Protein AF-0000000082342697 (afdb_homodimer)

Radius of gyration: 21.69 Å; Cα contacts (8 Å, |Δi|>4): 942; chains: 2; bounding box: 94×48×47 Å

Solvent-accessible surface area (backbone atoms only — not comparable to full-atom values): 19137 Å² total; per-residue (Å²): 134,82,78,77,77,73,76,74,73,75,72,69,72,72,61,70,61,93,56,64,52,39,59,64,39,62,40,86,41,36,37,37,38,38,31,42,49,74,70,42,81,42,91,43,88,94,68,50,53,33,33,39,29,38,31,56,22,36,44,31,34,47,85,53,65,37,26,37,57,45,69,72,42,39,28,44,34,34,60,45,92,59,93,86,57,49,38,25,41,37,36,35,48,44,43,38,31,32,98,83,66,48,55,35,42,36,40,36,44,33,34,33,36,51,28,64,70,18,33,33,34,40,28,41,40,45,41,46,50,79,49,76,93,50,40,67,48,55,64,49,43,32,40,31,41,36,39,33,43,72,83,73,33,44,30,43,34,39,32,21,43,50,42,80,51,44,39,59,88,66,53,82,60,43,28,75,41,62,84,79,66,100,133,83,78,76,77,75,76,74,73,75,71,71,72,72,62,70,60,92,59,64,53,39,58,65,39,62,40,85,41,37,38,35,40,38,31,42,48,75,70,42,79,44,91,46,89,94,68,51,51,33,31,40,28,39,31,57,21,37,44,31,34,47,83,52,66,37,27,38,55,47,70,74,42,40,28,43,35,35,61,46,93,61,93,86,56,48,38,27,41,37,37,35,48,43,42,38,34,34,96,82,66,49,55,35,42,36,40,36,43,31,34,35,36,51,27,64,70,18,33,33,34,41,30,41,41,45,42,46,51,81,49,77,96,50,41,68,47,55,65,50,44,34,41,32,42,36,39,33,45,70,82,74,33,44,30,44,34,38,32,22,42,49,42,80,51,44,38,59,86,65,54,82,61,42,28,75,44,62,82,80,66,99

Foldseek 3Di:
DPPPPPPPPPPPVPPPDVFWFDDWDWDWAKKKKWFKDDWDWDDDPPGKTKIKIFTQKTFMDGNDGFMWDGRPWIKMWTWDDDDPFTKIWIWTWTWGAHPVRFIKIKIWTWMWGDDPQKIKIKTWIAIDGPPPSCRCRNPFTKMKIKMDGNPRSIMMMTIITIGTPATPVRDHDVVPDPPPPD/DPPPPPPPPPPPVPPPDVFWFDDKDWDWAKKKKWFKDDWDWDDDPPGKTKIKIFTQKTFMDGNDGFMWDGRPWIKMWIWDDDDPFTKIWIWTWTWGAHPVRFIKIKIWTWMWGDDPQKIKIKTWIAIDGPPPSCRCRNPFTKMKIKMDGNPRSIMMMTIITIGTPATPVRDHDVVPDPPPPD

pLDDT: mean 88.33, std 19.58, range [21.64, 98.88]

Nearest PDB structures (foldseek):
  3g7g-assembly1_E  TM=8.348E-01  e=1.886E-07  Clostridium acetobutylicum ATCC 824
  2por-assembly1_A  TM=2.960E-01  e=7.044E-01  Rhodobacter capsulatus
  6ehc-assembly1_A  TM=2.839E-01  e=1.820E+00  Vibrio cholerae O395
  9bde-assembly1_A  TM=3.122E-01  e=8.851E+00  Homo sapiens
  3g7g-assembly1_E  TM=8.349E-01  e=2.536E-07  Clostridium acetobutylicum ATCC 824

Organism: NCBI:txid1220207

Sequence (364 aa):
MLAHLAAIAFAAGTMATDGIFRHPIAKPTFEVELLSGLPYNITVPGGDNVAAVPNRGGKVSGAFNGEIIGNLTGALETLLPSDVGEYTRWENDLVFTNANKDRILVSITGTVTYANEALHGFGYATFKTDIPSLQWTNYAMFVVEWLADFYTGSGQAEIFHITTGGRLDGKPIDALLPPGEAMLAHLAAIAFAAGTMATDGIFRHPIAKPTFEVELLSGLPYNITVPGGDNVAAVPNRGGKVSGAFNGEIIGNLTGALETLLPSDVGEYTRWENDLVFTNANKDRILVSITGTVTYANEALHGFGYATFKTDIPSLQWTNYAMFVVEWLADFYTGSGQAEIFHITTGGRLDGKPIDALLPPGEA

Secondary structure (DSSP, 8-state):
-------------------SBPPPEEEEEEEEEEEE---EEEE-GGG-EEEEEEEEEEEEEESS-EEEPTTS-EEEEEEEP-SSSEEEEEEEEEEEE-TT--EEEEEEEEEEEEETTEEEEEEEEEEE---GGGGGGGT-EEEEEEEEETTT-EEEEEEEEEE---BTT----GGGSPTT--/-------------------SBPPPEEEEEEEEEEEE---EEEE-TTS-EEEEEEEEEEEEEESS-EEEPTTS-EEEEEEEP-SSSEEEEEEEEEEEE-TT--EEEEEEEEEEEEETTEEEEEEEEEEE---GGGGGGGT-EEEEEEEEETTT-EEEEEEEEEE---BTT----GGGSPTT--

Structure (mmCIF, N/CA/C/O backbone):
data_AF-0000000082342697-model_v1
#
loop_
_entity.id
_entity.type
_entity.pdbx_description
1 polymer 'Uncharacterized protein'
#
loop_
_atom_site.group_PDB
_atom_site.id
_atom_site.type_symbol
_atom_site.label_atom_id
_atom_site.label_alt_id
_atom_site.label_comp_id
_atom_site.label_asym_id
_atom_site.label_entity_id
_atom_site.label_seq_id
_atom_site.pdbx_PDB_ins_code
_atom_site.Cartn_x
_atom_site.Cartn_y
_atom_site.Cartn_z
_atom_site.occupancy
_atom_site.B_iso_or_equiv
_atom_site.auth_seq_id
_atom_site.auth_comp_id
_atom_site.auth_asym_id
_atom_site.auth_atom_id
_atom_site.pdbx_PDB_model_num
ATOM 1 N N . MET A 1 1 ? 48.469 -9.766 14.219 1 23.25 1 MET A N 1
ATOM 2 C CA . MET A 1 1 ? 47.562 -9.102 15.172 1 23.25 1 MET A CA 1
ATOM 3 C C . MET A 1 1 ? 46.25 -8.688 14.516 1 23.25 1 MET A C 1
ATOM 5 O O . MET A 1 1 ? 46.25 -7.852 13.609 1 23.25 1 MET A O 1
ATOM 9 N N . LEU A 1 2 ? 45.281 -9.602 14.273 1 26.02 2 LEU A N 1
ATOM 10 C CA . LEU A 1 2 ? 44.094 -9.547 13.453 1 26.02 2 LEU A CA 1
ATOM 11 C C . LEU A 1 2 ? 43.062 -8.586 14.062 1 26.02 2 LEU A C 1
ATOM 13 O O . LEU A 1 2 ? 42.625 -8.781 15.195 1 26.02 2 LEU A O 1
ATOM 17 N N . ALA A 1 3 ? 43.156 -7.258 13.594 1 25.62 3 ALA A N 1
ATOM 18 C CA . ALA A 1 3 ? 42.312 -6.16 14.062 1 25.62 3 ALA A CA 1
ATOM 19 C C . ALA A 1 3 ? 40.844 -6.566 14.086 1 25.62 3 ALA A C 1
ATOM 21 O O . ALA A 1 3 ? 40.344 -7.156 13.125 1 25.62 3 ALA A O 1
ATOM 22 N N . HIS A 1 4 ? 40.281 -6.918 15.266 1 23.77 4 HIS A N 1
ATOM 23 C CA . HIS A 1 4 ? 38.906 -7.164 15.617 1 23.77 4 HIS A CA 1
ATOM 24 C C . HIS A 1 4 ? 38 -6.039 15.117 1 23.77 4 HIS A C 1
ATOM 26 O O . HIS A 1 4 ? 38.156 -4.883 15.516 1 23.77 4 HIS A O 1
ATOM 32 N N . LEU A 1 5 ? 37.719 -6.02 13.852 1 24.55 5 LEU A N 1
ATOM 33 C CA . LEU A 1 5 ? 36.781 -5.035 13.312 1 24.55 5 LEU A CA 1
ATOM 34 C C . LEU A 1 5 ? 35.469 -5.066 14.086 1 24.55 5 LEU A C 1
ATOM 36 O O . LEU A 1 5 ? 34.781 -6.082 14.086 1 24.55 5 LEU A O 1
ATOM 40 N N . ALA A 1 6 ? 35.438 -4.32 15.18 1 22.27 6 ALA A N 1
ATOM 41 C CA . ALA A 1 6 ? 34.281 -4.09 16.016 1 22.27 6 ALA A CA 1
ATOM 42 C C . ALA A 1 6 ? 33.094 -3.619 15.172 1 22.27 6 ALA A C 1
ATOM 44 O O . ALA A 1 6 ? 33.156 -2.592 14.492 1 22.27 6 ALA A O 1
ATOM 45 N N . ALA A 1 7 ? 32.312 -4.531 14.727 1 26.25 7 ALA A N 1
ATOM 46 C CA . ALA A 1 7 ? 31 -4.238 14.141 1 26.25 7 ALA A CA 1
ATOM 47 C C . ALA A 1 7 ? 30.188 -3.324 15.055 1 26.25 7 ALA A C 1
ATOM 49 O O . ALA A 1 7 ? 29.766 -3.732 16.141 1 26.25 7 ALA A O 1
ATOM 50 N N . ILE A 1 8 ? 30.547 -2.051 15.086 1 21.89 8 ILE A N 1
ATOM 51 C CA . ILE A 1 8 ? 29.656 -1.164 15.828 1 21.89 8 ILE A CA 1
ATOM 52 C C . ILE A 1 8 ? 28.234 -1.291 15.289 1 21.89 8 ILE A C 1
ATOM 54 O O . ILE A 1 8 ? 27.984 -1.055 14.102 1 21.89 8 ILE A O 1
ATOM 58 N N . ALA A 1 9 ? 27.469 -2.105 15.891 1 26.42 9 ALA A N 1
ATOM 59 C CA . ALA A 1 9 ? 26.031 -2.141 15.734 1 26.42 9 ALA A CA 1
ATOM 60 C C . ALA A 1 9 ? 25.406 -0.758 15.945 1 26.42 9 ALA A C 1
ATOM 62 O O . ALA A 1 9 ? 25.562 -0.169 17.016 1 26.42 9 ALA A O 1
ATOM 63 N N . PHE A 1 10 ? 25.531 0.088 15.008 1 25.44 10 PHE A N 1
ATOM 64 C CA . PHE A 1 10 ? 24.766 1.325 15.117 1 25.44 10 PHE A CA 1
ATOM 65 C C . PHE A 1 10 ? 23.344 1.046 15.594 1 25.44 10 PHE A C 1
ATOM 67 O O . PHE A 1 10 ? 22.594 0.318 14.938 1 25.44 10 PHE A O 1
ATOM 74 N N . ALA A 1 11 ? 23.219 0.958 16.906 1 27.5 11 ALA A N 1
ATOM 75 C CA . ALA A 1 11 ? 21.875 1.092 17.438 1 27.5 11 ALA A CA 1
ATOM 76 C C . ALA A 1 11 ? 21.188 2.354 16.922 1 27.5 11 ALA A C 1
ATOM 78 O O . ALA A 1 11 ? 21.562 3.469 17.297 1 27.5 11 ALA A O 1
ATOM 79 N N . ALA A 1 12 ? 21.031 2.518 15.648 1 32.16 12 ALA A N 1
ATOM 80 C CA . ALA A 1 12 ? 20.094 3.596 15.359 1 32.16 12 ALA A CA 1
ATOM 81 C C . ALA A 1 12 ? 18.984 3.656 16.406 1 32.16 12 ALA A C 1
ATOM 83 O O . ALA A 1 12 ? 18.25 2.684 16.594 1 32.16 12 ALA A O 1
ATOM 84 N N . GLY A 1 13 ? 19.172 4.258 17.5 1 32.16 13 GLY A N 1
ATOM 85 C CA . GLY A 1 13 ? 18.078 4.609 18.391 1 32.16 13 GLY A CA 1
ATOM 86 C C . GLY A 1 13 ? 16.797 4.934 17.672 1 32.16 13 GLY A C 1
ATOM 87 O O . GLY A 1 13 ? 16.766 5.82 16.812 1 32.16 13 GLY A O 1
ATOM 88 N N . THR A 1 14 ? 16.047 3.953 17.266 1 38.97 14 THR A N 1
ATOM 89 C CA . THR A 1 14 ? 14.656 4.152 16.859 1 38.97 14 THR A CA 1
ATOM 90 C C . THR A 1 14 ? 13.992 5.238 17.703 1 38.97 14 THR A C 1
ATOM 92 O O . THR A 1 14 ? 13.82 5.066 18.922 1 38.97 14 THR A O 1
ATOM 95 N N . MET A 1 15 ? 14.523 6.445 17.703 1 39.12 15 MET A N 1
ATOM 96 C CA . MET A 1 15 ? 13.703 7.441 18.375 1 39.12 15 MET A CA 1
ATOM 97 C C . MET A 1 15 ? 12.219 7.168 18.141 1 39.12 15 MET A C 1
ATOM 99 O O . MET A 1 15 ? 11.758 7.172 17 1 39.12 15 MET A O 1
ATOM 103 N N . ALA A 1 16 ? 11.656 6.336 18.938 1 46.78 16 ALA A N 1
ATOM 104 C CA . ALA A 1 16 ? 10.25 5.965 19.078 1 46.78 16 ALA A CA 1
ATOM 105 C C . ALA A 1 16 ? 9.352 7.199 19.047 1 46.78 16 ALA A C 1
ATOM 107 O O . ALA A 1 16 ? 9.586 8.164 19.797 1 46.78 16 ALA A O 1
ATOM 108 N N . THR A 1 17 ? 8.93 7.66 17.906 1 57.56 17 THR A N 1
ATOM 109 C CA . THR A 1 17 ? 7.906 8.695 17.953 1 57.56 17 THR A CA 1
ATOM 110 C C . THR A 1 17 ? 6.844 8.359 19 1 57.56 17 THR A C 1
ATOM 112 O O . THR A 1 17 ? 6.723 7.207 19.422 1 57.56 17 THR A O 1
ATOM 115 N N . ASP A 1 18 ? 6.504 9.281 19.922 1 67.56 18 ASP A N 1
ATOM 116 C CA . ASP A 1 18 ? 5.391 9.133 20.859 1 67.56 18 ASP A CA 1
ATOM 117 C C . ASP A 1 18 ? 4.164 8.547 20.156 1 67.56 18 ASP A C 1
ATOM 119 O O . ASP A 1 18 ? 3.273 8 20.812 1 67.56 18 ASP A O 1
ATOM 123 N N . GLY A 1 19 ? 4.219 8.094 18.953 1 84.75 19 GLY A N 1
ATOM 124 C CA . GLY A 1 19 ? 3.309 7.383 18.062 1 84.75 19 GLY A CA 1
ATOM 125 C C . GLY A 1 19 ? 1.903 7.953 18.062 1 84.75 19 GLY A C 1
ATOM 126 O O . GLY A 1 19 ? 1.493 8.602 19.031 1 84.75 19 GLY A O 1
ATOM 127 N N . ILE A 1 20 ? 1.194 7.984 17.031 1 92.81 20 ILE A N 1
ATOM 128 C CA . ILE A 1 20 ? -0.174 8.453 16.828 1 92.81 20 ILE A CA 1
ATOM 129 C C . ILE A 1 20 ? -1.134 7.262 16.875 1 92.81 20 ILE A C 1
ATOM 131 O O . ILE A 1 20 ? -2.168 7.312 17.547 1 92.81 20 ILE A O 1
ATOM 135 N N . PHE A 1 21 ? -0.731 6.262 16.234 1 97.62 21 PHE A N 1
ATOM 136 C CA . PHE A 1 21 ? -1.584 5.086 16.109 1 97.62 21 PHE A CA 1
ATOM 137 C C . PHE A 1 21 ? -0.902 3.855 16.688 1 97.62 21 PHE A C 1
ATOM 139 O O . PHE A 1 21 ? 0.327 3.764 16.703 1 97.62 21 PHE A O 1
ATOM 146 N N . ARG A 1 22 ? -1.728 2.918 17.156 1 96.5 22 ARG A N 1
ATOM 147 C CA . ARG A 1 22 ? -1.244 1.557 17.359 1 96.5 22 ARG A CA 1
ATOM 148 C C . ARG A 1 22 ? -0.939 0.878 16.031 1 96.5 22 ARG A C 1
ATOM 150 O O . ARG A 1 22 ? -1.369 1.35 14.977 1 96.5 22 ARG A O 1
ATOM 157 N N . HIS A 1 23 ? -0.212 -0.177 16.109 1 95.88 23 HIS A N 1
ATOM 158 C CA . HIS A 1 23 ? 0.077 -0.917 14.891 1 95.88 23 HIS A CA 1
ATOM 159 C C . HIS A 1 23 ? -1.207 -1.307 14.172 1 95.88 23 HIS A C 1
ATOM 161 O O . HIS A 1 23 ? -2.184 -1.714 14.805 1 95.88 23 HIS A O 1
ATOM 167 N N . PRO A 1 24 ? -1.181 -1.118 12.859 1 98 24 PRO A N 1
ATOM 168 C CA . PRO A 1 24 ? -2.355 -1.599 12.133 1 98 24 PRO A CA 1
ATOM 169 C C . PRO A 1 24 ? -2.568 -3.104 12.281 1 98 24 PRO A C 1
ATOM 171 O O . PRO A 1 24 ? -1.628 -3.836 12.594 1 98 24 PRO A O 1
ATOM 174 N N . ILE A 1 25 ? -3.758 -3.488 12.07 1 97.88 25 ILE A N 1
ATOM 175 C CA . ILE A 1 25 ? -4.137 -4.895 12.125 1 97.88 25 ILE A CA 1
ATOM 176 C C . ILE A 1 25 ? -4.176 -5.477 10.711 1 97.88 25 ILE A C 1
ATOM 178 O O . ILE A 1 25 ? -4.762 -4.883 9.805 1 97.88 25 ILE A O 1
ATOM 182 N N . ALA A 1 26 ? -3.518 -6.574 10.539 1 97.75 26 ALA A N 1
ATOM 183 C CA . ALA A 1 26 ? -3.52 -7.281 9.258 1 97.75 26 ALA A CA 1
ATOM 184 C C . ALA A 1 26 ? -4.301 -8.594 9.352 1 97.75 26 ALA A C 1
ATOM 186 O O . ALA A 1 26 ? -3.926 -9.484 10.117 1 97.75 26 ALA A O 1
ATOM 187 N N . LYS A 1 27 ? -5.301 -8.703 8.578 1 96.81 27 LYS A N 1
ATOM 188 C CA . LYS A 1 27 ? -6.098 -9.922 8.539 1 96.81 27 LYS A CA 1
ATOM 189 C C . LYS A 1 27 ? -5.938 -10.641 7.199 1 96.81 27 LYS A C 1
ATOM 191 O O . LYS A 1 27 ? -6.223 -10.07 6.148 1 96.81 27 LYS A O 1
ATOM 196 N N . PRO A 1 28 ? -5.508 -11.906 7.25 1 97 28 PRO A N 1
ATOM 197 C CA . PRO A 1 28 ? -5.48 -12.641 5.984 1 97 28 PRO A CA 1
ATOM 198 C C . PRO A 1 28 ? -6.848 -12.719 5.312 1 97 28 PRO A C 1
ATOM 200 O O . PRO A 1 28 ? -7.84 -13.07 5.957 1 97 28 PRO A O 1
ATOM 203 N N . THR A 1 29 ? -6.891 -12.414 4.008 1 97.81 29 THR A N 1
ATOM 204 C CA . THR A 1 29 ? -8.18 -12.297 3.338 1 97.81 29 THR A CA 1
ATOM 205 C C . THR A 1 29 ? -8.219 -13.148 2.072 1 97.81 29 THR A C 1
ATOM 207 O O . THR A 1 29 ? -9.242 -13.75 1.75 1 97.81 29 THR A O 1
ATOM 210 N N . PHE A 1 30 ? -7.102 -13.141 1.314 1 97.81 30 PHE A N 1
ATOM 211 C CA . PHE A 1 30 ? -6.98 -13.969 0.118 1 97.81 30 PHE A CA 1
ATOM 212 C C . PHE A 1 30 ? -5.645 -14.695 0.099 1 97.81 30 PHE A C 1
ATOM 214 O O . PHE A 1 30 ? -4.621 -14.141 0.505 1 97.81 30 PHE A O 1
ATOM 221 N N . GLU A 1 31 ? -5.703 -15.844 -0.379 1 97.69 31 GLU A N 1
ATOM 222 C CA . GLU A 1 31 ? -4.512 -16.594 -0.752 1 97.69 31 GLU A CA 1
ATOM 223 C C . GLU A 1 31 ? -4.465 -16.859 -2.256 1 97.69 31 GLU A C 1
ATOM 225 O O . GLU A 1 31 ? -5.477 -17.219 -2.861 1 97.69 31 GLU A O 1
ATOM 230 N N . VAL A 1 32 ? -3.309 -16.688 -2.779 1 97.38 32 VAL A N 1
ATOM 231 C CA . VAL A 1 32 ? -3.164 -16.812 -4.227 1 97.38 32 VAL A CA 1
ATOM 232 C C . VAL A 1 32 ? -1.979 -17.719 -4.551 1 97.38 32 VAL A C 1
ATOM 234 O O . VAL A 1 32 ? -0.867 -17.484 -4.07 1 97.38 32 VAL A O 1
ATOM 237 N N . GLU A 1 33 ? -2.242 -18.672 -5.262 1 95.56 33 GLU A N 1
ATOM 238 C CA . GLU A 1 33 ? -1.201 -19.422 -5.953 1 95.56 33 GLU A CA 1
ATOM 239 C C . GLU A 1 33 ? -1.074 -18.984 -7.406 1 95.56 33 GLU A C 1
ATOM 241 O O . GLU A 1 33 ? -1.955 -19.25 -8.227 1 95.56 33 GLU A O 1
ATOM 246 N N . LEU A 1 34 ? 0.015 -18.406 -7.68 1 95.62 34 LEU A N 1
ATOM 247 C CA . LEU A 1 34 ? 0.175 -17.812 -9 1 95.62 34 LEU A CA 1
ATOM 248 C C . LEU A 1 34 ? 1.143 -18.609 -9.852 1 95.62 34 LEU A C 1
ATOM 250 O O . LEU A 1 34 ? 2.205 -19.031 -9.375 1 95.62 34 LEU A O 1
ATOM 254 N N . LEU A 1 35 ? 0.747 -18.812 -11.016 1 94.31 35 LEU A N 1
ATOM 255 C CA . LEU A 1 35 ? 1.628 -19.359 -12.047 1 94.31 35 LEU A CA 1
ATOM 256 C C . LEU A 1 35 ? 2.025 -18.281 -13.047 1 94.31 35 LEU A C 1
ATOM 258 O O . LEU A 1 35 ? 1.162 -17.672 -13.68 1 94.31 35 LEU A O 1
ATOM 262 N N . SER A 1 36 ? 3.287 -18.062 -13.109 1 93.56 36 SER A N 1
ATOM 263 C CA . SER A 1 36 ? 3.801 -17.062 -14.039 1 93.56 36 SER A CA 1
ATOM 264 C C . SER A 1 36 ? 4.508 -17.719 -15.219 1 93.56 36 SER A C 1
ATOM 266 O O . SER A 1 36 ? 5.012 -18.828 -15.109 1 93.56 36 SER A O 1
ATOM 268 N N . GLY A 1 37 ? 4.531 -16.984 -16.328 1 91.25 37 GLY A N 1
ATOM 269 C CA . GLY A 1 37 ? 5.348 -17.406 -17.453 1 91.25 37 GLY A CA 1
ATOM 270 C C . GLY A 1 37 ? 6.754 -16.844 -17.422 1 91.25 37 GLY A C 1
ATOM 271 O O . GLY A 1 37 ? 7.145 -16.203 -16.438 1 91.25 37 GLY A O 1
ATOM 272 N N . LEU A 1 38 ? 7.48 -17.172 -18.453 1 88.81 38 LEU A N 1
ATOM 273 C CA . LEU A 1 38 ? 8.836 -16.641 -18.578 1 88.81 38 LEU A CA 1
ATOM 274 C C . LEU A 1 38 ? 8.805 -15.133 -18.859 1 88.81 38 LEU A C 1
ATOM 276 O O . LEU A 1 38 ? 7.98 -14.656 -19.641 1 88.81 38 LEU A O 1
ATOM 280 N N . PRO A 1 39 ? 9.758 -14.5 -18.234 1 90.31 39 PRO A N 1
ATOM 281 C CA . PRO A 1 39 ? 9.82 -13.062 -18.5 1 90.31 39 PRO A CA 1
ATOM 282 C C . PRO A 1 39 ? 10.312 -12.734 -19.906 1 90.31 39 PRO A C 1
ATOM 284 O O . PRO A 1 39 ? 11.141 -13.469 -20.453 1 90.31 39 PRO A O 1
ATOM 287 N N . TYR A 1 40 ? 9.789 -11.602 -20.438 1 92.06 40 TYR A N 1
ATOM 288 C CA . TYR A 1 40 ? 10.297 -10.984 -21.672 1 92.06 40 TYR A CA 1
ATOM 289 C C . TYR A 1 40 ? 10.969 -9.648 -21.359 1 92.06 40 TYR A C 1
ATOM 291 O O . TYR A 1 40 ? 10.328 -8.727 -20.859 1 92.06 40 TYR A O 1
ATOM 299 N N . ASN A 1 41 ? 12.211 -9.562 -21.688 1 90.62 41 ASN A N 1
ATOM 300 C CA . ASN A 1 41 ? 12.922 -8.305 -21.5 1 90.62 41 ASN A CA 1
ATOM 301 C C . ASN A 1 41 ? 12.562 -7.285 -22.578 1 90.62 41 ASN A C 1
ATOM 303 O O . ASN A 1 41 ? 12.438 -7.637 -23.75 1 90.62 41 ASN A O 1
ATOM 307 N N . ILE A 1 42 ? 12.383 -6.078 -22.062 1 89.38 42 ILE A N 1
ATOM 308 C CA . ILE A 1 42 ? 12.016 -4.996 -22.969 1 89.38 42 ILE A CA 1
ATOM 309 C C . ILE A 1 42 ? 13.062 -3.889 -22.906 1 89.38 42 ILE A C 1
ATOM 311 O O . ILE A 1 42 ? 13.43 -3.432 -21.828 1 89.38 42 ILE A O 1
ATOM 315 N N . THR A 1 43 ? 13.547 -3.475 -24 1 83 43 THR A N 1
ATOM 316 C CA . THR A 1 43 ? 14.422 -2.312 -24.094 1 83 43 THR A CA 1
ATOM 317 C C . THR A 1 43 ? 13.609 -1.021 -24.094 1 83 43 THR A C 1
ATOM 319 O O . THR A 1 43 ? 12.711 -0.845 -24.922 1 83 43 THR A O 1
ATOM 322 N N . VAL A 1 44 ? 13.852 -0.23 -23.094 1 83.44 44 VAL A N 1
ATOM 323 C CA . VAL A 1 44 ? 13.117 1.029 -23.016 1 83.44 44 VAL A CA 1
ATOM 324 C C . VAL A 1 44 ? 14.094 2.201 -23.125 1 83.44 44 VAL A C 1
ATOM 326 O O . VAL A 1 44 ? 15.273 2.07 -22.797 1 83.44 44 VAL A O 1
ATOM 329 N N . PRO A 1 45 ? 13.523 3.346 -23.641 1 80.25 45 PRO A N 1
ATOM 330 C CA . PRO A 1 45 ? 14.383 4.531 -23.625 1 80.25 45 PRO A CA 1
ATOM 331 C C . PRO A 1 45 ? 14.867 4.891 -22.234 1 80.25 45 PRO A C 1
ATOM 333 O O . PRO A 1 45 ? 14.133 4.723 -21.25 1 80.25 45 PRO A O 1
ATOM 336 N N . GLY A 1 46 ? 16.109 5.406 -22.047 1 75.62 46 GLY A N 1
ATOM 337 C CA . GLY A 1 46 ? 16.641 5.836 -20.766 1 75.62 46 GLY A CA 1
ATOM 338 C C . GLY A 1 46 ? 17.422 4.75 -20.047 1 75.62 46 GLY A C 1
ATOM 339 O O . GLY A 1 46 ? 18.078 5.016 -19.047 1 75.62 46 GLY A O 1
ATOM 340 N N . GLY A 1 47 ? 17.266 3.494 -20.594 1 69.88 47 GLY A N 1
ATOM 341 C CA . GLY A 1 47 ? 18.125 2.439 -20.109 1 69.88 47 GLY A CA 1
ATOM 342 C C . GLY A 1 47 ? 17.516 1.632 -18.984 1 69.88 47 GLY A C 1
ATOM 343 O O . GLY A 1 47 ? 18.188 0.825 -18.344 1 69.88 47 GLY A O 1
ATOM 344 N N . ASP A 1 48 ? 16.297 1.91 -18.734 1 75.06 48 ASP A N 1
ATOM 345 C CA . ASP A 1 48 ? 15.68 1.084 -17.703 1 75.06 48 ASP A CA 1
ATOM 346 C C . ASP A 1 48 ? 15.555 -0.366 -18.156 1 75.06 48 ASP A C 1
ATOM 348 O O . ASP A 1 48 ? 15.25 -0.629 -19.328 1 75.06 48 ASP A O 1
ATOM 352 N N . ASN A 1 49 ? 15.852 -1.275 -17.234 1 85.75 49 ASN A N 1
ATOM 353 C CA . ASN A 1 49 ? 15.594 -2.691 -17.484 1 85.75 49 ASN A CA 1
ATOM 354 C C . ASN A 1 49 ? 14.18 -3.08 -17.062 1 85.75 49 ASN A C 1
ATOM 356 O O . ASN A 1 49 ? 13.844 -3.041 -15.875 1 85.75 49 ASN A O 1
ATOM 360 N N . VAL A 1 50 ? 13.391 -3.354 -18.125 1 92.12 50 VAL A N 1
ATOM 361 C CA . VAL A 1 50 ? 12 -3.721 -17.875 1 92.12 50 VAL A CA 1
ATOM 362 C C . VAL A 1 50 ? 11.734 -5.125 -18.422 1 92.12 50 VAL A C 1
ATOM 364 O O . VAL A 1 50 ? 12.203 -5.48 -19.5 1 92.12 50 VAL A O 1
ATOM 367 N N . ALA A 1 51 ? 11.031 -5.922 -17.625 1 93.81 51 ALA A N 1
ATOM 368 C CA . ALA A 1 51 ? 10.57 -7.238 -18.062 1 93.81 51 ALA A CA 1
ATOM 369 C C . ALA A 1 51 ? 9.055 -7.348 -17.953 1 93.81 51 ALA A C 1
ATOM 371 O O . ALA A 1 51 ? 8.453 -6.844 -17 1 93.81 51 ALA A O 1
ATOM 372 N N . ALA A 1 52 ? 8.477 -7.957 -18.953 1 95.06 52 ALA A N 1
ATOM 373 C CA . ALA A 1 52 ? 7.07 -8.344 -18.891 1 95.06 52 ALA A CA 1
ATOM 374 C C . ALA A 1 52 ? 6.926 -9.82 -18.531 1 95.06 52 ALA A C 1
ATOM 376 O O . ALA A 1 52 ? 7.613 -10.672 -19.094 1 95.06 52 ALA A O 1
ATOM 377 N N . VAL A 1 53 ? 6.055 -10.141 -17.578 1 94.31 53 VAL A N 1
ATOM 378 C CA . VAL A 1 53 ? 5.848 -11.508 -17.094 1 94.31 53 VAL A CA 1
ATOM 379 C C . VAL A 1 53 ? 4.375 -11.883 -17.234 1 94.31 53 VAL A C 1
ATOM 381 O O . VAL A 1 53 ? 3.518 -11.312 -16.547 1 94.31 53 VAL A O 1
ATOM 384 N N . PRO A 1 54 ? 4.059 -12.812 -18.031 1 95.69 54 PRO A N 1
ATOM 385 C CA . PRO A 1 54 ? 2.652 -13.188 -18.172 1 95.69 54 PRO A CA 1
ATOM 386 C C . PRO A 1 54 ? 2.105 -13.93 -16.953 1 95.69 54 PRO A C 1
ATOM 388 O O . PRO A 1 54 ? 2.826 -14.719 -16.344 1 95.69 54 PRO A O 1
ATOM 391 N N . ASN A 1 55 ? 0.894 -13.664 -16.609 1 97 55 ASN A N 1
ATOM 392 C CA . ASN A 1 55 ? 0.164 -14.484 -15.648 1 97 55 ASN A CA 1
ATOM 393 C C . ASN A 1 55 ? -0.469 -15.703 -16.312 1 97 55 ASN A C 1
ATOM 395 O O . ASN A 1 55 ? -1.403 -15.57 -17.109 1 97 55 ASN A O 1
ATOM 399 N N . ARG A 1 56 ? -0.083 -16.844 -15.969 1 96.56 56 ARG A N 1
ATOM 400 C CA . ARG A 1 56 ? -0.545 -18.062 -16.641 1 96.56 56 ARG A CA 1
ATOM 401 C C . ARG A 1 56 ? -1.756 -18.656 -15.938 1 96.56 56 ARG A C 1
ATOM 403 O O . ARG A 1 56 ? -2.379 -19.594 -16.438 1 96.56 56 ARG A O 1
ATOM 410 N N . GLY A 1 57 ? -2.031 -18.203 -14.758 1 97.19 57 GLY A N 1
ATOM 411 C CA . GLY A 1 57 ? -3.168 -18.703 -13.992 1 97.19 57 GLY A CA 1
ATOM 412 C C . GLY A 1 57 ? -2.865 -18.875 -12.516 1 97.19 57 GLY A C 1
ATOM 413 O O . GLY A 1 57 ? -1.983 -18.203 -11.977 1 97.19 57 GLY A O 1
ATOM 414 N N . GLY A 1 58 ? -3.711 -19.688 -11.898 1 96.62 58 GLY A N 1
ATOM 415 C CA . GLY A 1 58 ? -3.529 -19.969 -10.484 1 96.62 58 GLY A CA 1
ATOM 416 C C . GLY A 1 58 ? -4.832 -20 -9.711 1 96.62 58 GLY A C 1
ATOM 417 O O . GLY A 1 58 ? -5.883 -19.625 -10.227 1 96.62 58 GLY A O 1
ATOM 418 N N . LYS A 1 59 ? -4.688 -20.438 -8.516 1 97.44 59 LYS A N 1
ATOM 419 C CA . LYS A 1 59 ? -5.848 -20.594 -7.641 1 97.44 59 LYS A CA 1
ATOM 420 C C . LYS A 1 59 ? -5.953 -19.438 -6.652 1 97.44 59 LYS A C 1
ATOM 422 O O . LYS A 1 59 ? -4.938 -18.891 -6.203 1 97.44 59 LYS A O 1
ATOM 427 N N . VAL A 1 60 ? -7.16 -19.125 -6.375 1 97.94 60 VAL A N 1
ATOM 428 C CA . VAL A 1 60 ? -7.457 -18.125 -5.355 1 97.94 60 VAL A CA 1
ATOM 429 C C . VAL A 1 60 ? -8.398 -18.719 -4.309 1 97.94 60 VAL A C 1
ATOM 431 O O . VAL A 1 60 ? -9.383 -19.375 -4.652 1 97.94 60 VAL A O 1
ATOM 434 N N . SER A 1 61 ? -8.117 -18.453 -3.08 1 97.62 61 SER A N 1
ATOM 435 C CA . SER A 1 61 ? -8.977 -18.891 -1.984 1 97.62 61 SER A CA 1
ATOM 436 C C . SER A 1 61 ? -9.117 -17.812 -0.923 1 97.62 61 SER A C 1
ATOM 438 O O . SER A 1 61 ? -8.367 -16.828 -0.932 1 97.62 61 SER A O 1
ATOM 440 N N . GLY A 1 62 ? -10.117 -18 0.029 1 97.25 62 GLY A N 1
ATOM 441 C CA . GLY A 1 62 ? -10.406 -17.031 1.068 1 97.25 62 GLY A CA 1
ATOM 442 C C . GLY A 1 62 ? -11.758 -16.359 0.893 1 97.25 62 GLY A C 1
ATOM 443 O O . GLY A 1 62 ? -12.773 -17.031 0.745 1 97.25 62 GLY A O 1
ATOM 444 N N . ALA A 1 63 ? -11.773 -15.023 0.878 1 97.25 63 ALA A N 1
ATOM 445 C CA . ALA A 1 63 ? -13.023 -14.273 0.734 1 97.25 63 ALA A CA 1
ATOM 446 C C . ALA A 1 63 ? -13.664 -14.531 -0.625 1 97.25 63 ALA A C 1
ATOM 448 O O . ALA A 1 63 ? -14.852 -14.258 -0.821 1 97.25 63 ALA A O 1
ATOM 449 N N . PHE A 1 64 ? -12.891 -14.969 -1.556 1 97.69 64 PHE A N 1
ATOM 450 C CA . PHE A 1 64 ? -13.289 -15.383 -2.898 1 97.69 64 PHE A CA 1
ATOM 451 C C . PHE A 1 64 ? -12.586 -16.672 -3.293 1 97.69 64 PHE A C 1
ATOM 453 O O . PHE A 1 64 ? -11.367 -16.797 -3.162 1 97.69 64 PHE A O 1
ATOM 460 N N . ASN A 1 65 ? -13.336 -17.609 -3.705 1 97.81 65 ASN A N 1
ATOM 461 C CA . ASN A 1 65 ? -12.781 -18.875 -4.176 1 97.81 65 ASN A CA 1
ATOM 462 C C . ASN A 1 65 ? -12.906 -19.016 -5.688 1 97.81 65 ASN A C 1
ATOM 464 O O . ASN A 1 65 ? -14.016 -18.953 -6.23 1 97.81 65 ASN A O 1
ATOM 468 N N . GLY A 1 66 ? -11.828 -19.172 -6.316 1 98.19 66 GLY A N 1
ATOM 469 C CA . GLY A 1 66 ? -11.805 -19.266 -7.766 1 98.19 66 GLY A CA 1
ATOM 470 C C . GLY A 1 66 ? -10.406 -19.375 -8.336 1 98.19 66 GLY A C 1
ATOM 471 O O . GLY A 1 66 ? -9.578 -20.141 -7.812 1 98.19 66 GLY A O 1
ATOM 472 N N . GLU A 1 67 ? -10.234 -18.734 -9.445 1 98.56 67 GLU A N 1
ATOM 473 C CA . GLU A 1 67 ? -8.945 -18.812 -10.125 1 98.56 67 GLU A CA 1
ATOM 474 C C . GLU A 1 67 ? -8.609 -17.5 -10.828 1 98.56 67 GLU A C 1
ATOM 476 O O . GLU A 1 67 ? -9.469 -16.641 -10.977 1 98.56 67 GLU A O 1
ATOM 481 N N . ILE A 1 68 ? -7.352 -17.422 -11.141 1 98.38 68 ILE A N 1
ATOM 482 C CA . ILE A 1 68 ? -6.887 -16.344 -12.008 1 98.38 68 ILE A CA 1
ATOM 483 C C . ILE A 1 68 ? -7.129 -16.719 -13.469 1 98.38 68 ILE A C 1
ATOM 485 O O . ILE A 1 68 ? -6.793 -17.828 -13.898 1 98.38 68 ILE A O 1
ATOM 489 N N . ILE A 1 69 ? -7.715 -15.773 -14.25 1 98 69 ILE A N 1
ATOM 490 C CA . ILE A 1 69 ? -7.812 -16.016 -15.688 1 98 69 ILE A CA 1
ATOM 491 C C . ILE A 1 69 ? -6.422 -15.961 -16.312 1 98 69 ILE A C 1
ATOM 493 O O . ILE A 1 69 ? -5.777 -14.906 -16.312 1 98 69 ILE A O 1
ATOM 497 N N . GLY A 1 70 ? -6.047 -17.047 -16.844 1 96.69 70 GLY A N 1
ATOM 498 C CA . GLY A 1 70 ? -4.707 -17.156 -17.406 1 96.69 70 GLY A CA 1
ATOM 499 C C . GLY A 1 70 ? -4.547 -16.422 -18.719 1 96.69 70 GLY A C 1
ATOM 500 O O . GLY A 1 70 ? -5.496 -16.312 -19.5 1 96.69 70 GLY A O 1
ATOM 501 N N . ASN A 1 71 ? -3.316 -15.859 -18.922 1 95.88 71 ASN A N 1
ATOM 502 C CA . ASN A 1 71 ? -2.855 -15.273 -20.172 1 95.88 71 ASN A CA 1
ATOM 503 C C . ASN A 1 71 ? -3.711 -14.078 -20.578 1 95.88 71 ASN A C 1
ATOM 505 O O . ASN A 1 71 ? -3.838 -13.781 -21.766 1 95.88 71 ASN A O 1
ATOM 509 N N . LEU A 1 72 ? -4.402 -13.555 -19.703 1 96.69 72 LEU A N 1
ATOM 510 C CA . LEU A 1 72 ? -5.195 -12.359 -19.953 1 96.69 72 LEU A CA 1
ATOM 511 C C . LEU A 1 72 ? -4.406 -11.102 -19.609 1 96.69 72 LEU A C 1
ATOM 513 O O . LEU A 1 72 ? -4.539 -10.07 -20.281 1 96.69 72 LEU A O 1
ATOM 517 N N . THR A 1 73 ? -3.689 -11.156 -18.5 1 97 73 THR A N 1
ATOM 518 C CA . THR A 1 73 ? -2.91 -10.031 -17.984 1 97 73 THR A CA 1
ATOM 519 C C . THR A 1 73 ? -1.465 -10.445 -17.734 1 97 73 THR A C 1
ATOM 521 O O . THR A 1 73 ? -1.081 -11.586 -18.016 1 97 73 THR A O 1
ATOM 524 N N . GLY A 1 74 ? -0.717 -9.484 -17.219 1 96.5 74 GLY A N 1
ATOM 525 C CA . GLY A 1 74 ? 0.676 -9.711 -16.875 1 96.5 74 GLY A CA 1
ATOM 526 C C . GLY A 1 74 ? 1.252 -8.625 -15.984 1 96.5 74 GLY A C 1
ATOM 527 O O . GLY A 1 74 ? 0.588 -7.621 -15.711 1 96.5 74 GLY A O 1
ATOM 528 N N . ALA A 1 75 ? 2.471 -8.961 -15.578 1 96.44 75 ALA A N 1
ATOM 529 C CA . ALA A 1 75 ? 3.189 -8.008 -14.734 1 96.44 75 ALA A CA 1
ATOM 530 C C . ALA A 1 75 ? 4.289 -7.297 -15.516 1 96.44 75 ALA A C 1
ATOM 532 O O . ALA A 1 75 ? 4.82 -7.84 -16.484 1 96.44 75 ALA A O 1
ATOM 533 N N . LEU A 1 76 ? 4.504 -6.078 -15.133 1 96.56 76 LEU A N 1
ATOM 534 C CA . LEU A 1 76 ? 5.711 -5.355 -15.516 1 96.56 76 LEU A CA 1
ATOM 535 C C . LEU A 1 76 ? 6.664 -5.227 -14.336 1 96.56 76 LEU A C 1
ATOM 537 O O . LEU A 1 76 ? 6.246 -4.879 -13.227 1 96.56 76 LEU A O 1
ATOM 541 N N . GLU A 1 77 ? 7.836 -5.574 -14.656 1 94.88 77 GLU A N 1
ATOM 542 C CA . GLU A 1 77 ? 8.898 -5.469 -13.664 1 94.88 77 GLU A CA 1
ATOM 543 C C . GLU A 1 77 ? 9.992 -4.512 -14.117 1 94.88 77 GLU A C 1
ATOM 545 O O . GLU A 1 77 ? 10.539 -4.664 -15.211 1 94.88 77 GLU A O 1
ATOM 550 N N . THR A 1 78 ? 10.297 -3.551 -13.289 1 95.31 78 THR A N 1
ATOM 551 C CA . THR A 1 78 ? 11.344 -2.578 -13.57 1 95.31 78 THR A CA 1
ATOM 552 C C . THR A 1 78 ? 12.461 -2.656 -12.531 1 95.31 78 THR A C 1
ATOM 554 O O . THR A 1 78 ? 12.203 -2.551 -11.328 1 95.31 78 THR A O 1
ATOM 557 N N . LEU A 1 79 ? 13.656 -2.799 -13.023 1 94.06 79 LEU A N 1
ATOM 558 C CA . LEU A 1 79 ? 14.797 -2.848 -12.117 1 94.06 79 LEU A CA 1
ATOM 559 C C . LEU A 1 79 ? 15 -1.5 -11.43 1 94.06 79 LEU A C 1
ATOM 561 O O . LEU A 1 79 ? 14.969 -0.455 -12.086 1 94.06 79 LEU A O 1
ATOM 565 N N . LEU A 1 80 ? 15.188 -1.566 -10.148 1 92.88 80 LEU A N 1
ATOM 566 C CA . LEU A 1 80 ? 15.492 -0.364 -9.383 1 92.88 80 LEU A CA 1
ATOM 567 C C . LEU A 1 80 ? 17 -0.236 -9.164 1 92.88 80 LEU A C 1
ATOM 569 O O . LEU A 1 80 ? 17.672 -1.221 -8.844 1 92.88 80 LEU A O 1
ATOM 573 N N . PRO A 1 81 ? 17.484 0.976 -9.398 1 89.88 81 PRO A N 1
ATOM 574 C CA . PRO A 1 81 ? 18.906 1.162 -9.102 1 89.88 81 PRO A CA 1
ATOM 575 C C . PRO A 1 81 ? 19.234 0.965 -7.621 1 89.88 81 PRO A C 1
ATOM 577 O O . PRO A 1 81 ? 18.578 1.554 -6.758 1 89.88 81 PRO A O 1
ATOM 580 N N . SER A 1 82 ? 20.172 0.083 -7.383 1 91.38 82 SER A N 1
ATOM 581 C CA . SER A 1 82 ? 20.562 -0.199 -6.008 1 91.38 82 SER A CA 1
ATOM 582 C C . SER A 1 82 ? 22 -0.729 -5.941 1 91.38 82 SER A C 1
ATOM 584 O O . SER A 1 82 ? 22.406 -1.508 -6.801 1 91.38 82 SER A O 1
ATOM 586 N N . ASP A 1 83 ? 22.703 -0.369 -4.828 1 88.88 83 ASP A N 1
ATOM 587 C CA . ASP A 1 83 ? 24.047 -0.878 -4.602 1 88.88 83 ASP A CA 1
ATOM 588 C C . ASP A 1 83 ? 24.047 -1.989 -3.555 1 88.88 83 ASP A C 1
ATOM 590 O O . ASP A 1 83 ? 25.094 -2.59 -3.279 1 88.88 83 ASP A O 1
ATOM 594 N N . VAL A 1 84 ? 22.969 -2.289 -2.975 1 87.31 84 VAL A N 1
ATOM 595 C CA . VAL A 1 84 ? 22.969 -3.176 -1.815 1 87.31 84 VAL A CA 1
ATOM 596 C C . VAL A 1 84 ? 22.141 -4.418 -2.109 1 87.31 84 VAL A C 1
ATOM 598 O O . VAL A 1 84 ? 22.031 -5.312 -1.269 1 87.31 84 VAL A O 1
ATOM 601 N N . GLY A 1 85 ? 21.562 -4.523 -3.217 1 90.38 85 GLY A N 1
ATOM 602 C CA . GLY A 1 85 ? 20.734 -5.656 -3.582 1 90.38 85 GLY A CA 1
ATOM 603 C C . GLY A 1 85 ? 20.031 -5.477 -4.914 1 90.38 85 GLY A C 1
ATOM 604 O O . GLY A 1 85 ? 20.266 -4.488 -5.617 1 90.38 85 GLY A O 1
ATOM 605 N N . GLU A 1 86 ? 19.312 -6.539 -5.195 1 93.06 86 GLU A N 1
ATOM 606 C CA . GLU A 1 86 ? 18.516 -6.488 -6.418 1 93.06 86 GLU A CA 1
ATOM 607 C C . GLU A 1 86 ? 17.031 -6.309 -6.098 1 93.06 86 GLU A C 1
ATOM 609 O O . GLU A 1 86 ? 16.422 -7.164 -5.461 1 93.06 86 GLU A O 1
ATOM 614 N N . TYR A 1 87 ? 16.547 -5.207 -6.555 1 95.69 87 TYR A N 1
ATOM 615 C CA . TYR A 1 87 ? 15.148 -4.836 -6.324 1 95.69 87 TYR A CA 1
ATOM 616 C C . TYR A 1 87 ? 14.469 -4.453 -7.633 1 95.69 87 TYR A C 1
ATOM 618 O O . TYR A 1 87 ? 15.094 -3.867 -8.523 1 95.69 87 TYR A O 1
ATOM 626 N N . THR A 1 88 ? 13.195 -4.785 -7.699 1 95.56 88 THR A N 1
ATOM 627 C CA . THR A 1 88 ? 12.398 -4.336 -8.836 1 95.56 88 THR A CA 1
ATOM 628 C C . THR A 1 88 ? 11.07 -3.74 -8.367 1 95.56 88 THR A C 1
ATOM 630 O O . THR A 1 88 ? 10.57 -4.094 -7.293 1 95.56 88 THR A O 1
ATOM 633 N N . ARG A 1 89 ? 10.625 -2.811 -9.109 1 96.81 89 ARG A N 1
ATOM 634 C CA . ARG A 1 89 ? 9.219 -2.416 -9.023 1 96.81 89 ARG A CA 1
ATOM 635 C C . ARG A 1 89 ? 8.328 -3.398 -9.766 1 96.81 89 ARG A C 1
ATOM 637 O O . ARG A 1 89 ? 8.586 -3.725 -10.93 1 96.81 89 ARG A O 1
ATOM 644 N N . TRP A 1 90 ? 7.324 -3.828 -9.094 1 96.88 90 TRP A N 1
ATOM 645 C CA . TRP A 1 90 ? 6.395 -4.82 -9.633 1 96.88 90 TRP A CA 1
ATOM 646 C C . TRP A 1 90 ? 5 -4.223 -9.797 1 96.88 90 TRP A C 1
ATOM 648 O O . TRP A 1 90 ? 4.438 -3.666 -8.852 1 96.88 90 TRP A O 1
ATOM 658 N N . GLU A 1 91 ? 4.457 -4.293 -10.953 1 98.12 91 GLU A N 1
ATOM 659 C CA . GLU A 1 91 ? 3.08 -3.918 -11.266 1 98.12 91 GLU A CA 1
ATOM 660 C C . GLU A 1 91 ? 2.342 -5.059 -11.961 1 98.12 91 GLU A C 1
ATOM 662 O O . GLU A 1 91 ? 2.787 -5.551 -13 1 98.12 91 GLU A O 1
ATOM 667 N N . ASN A 1 92 ? 1.261 -5.445 -11.406 1 98.19 92 ASN A N 1
ATOM 668 C CA . ASN A 1 92 ? 0.536 -6.605 -11.922 1 98.19 92 ASN A CA 1
ATOM 669 C C . ASN A 1 92 ? -0.974 -6.418 -11.797 1 98.19 92 ASN A C 1
ATOM 671 O O . ASN A 1 92 ? -1.47 -5.992 -10.758 1 98.19 92 ASN A O 1
ATOM 675 N N . ASP A 1 93 ? -1.693 -6.695 -12.82 1 98.44 93 ASP A N 1
ATOM 676 C CA . ASP A 1 93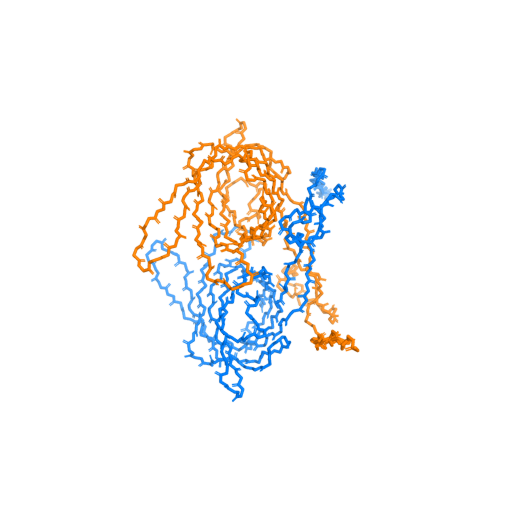 ? -3.146 -6.832 -12.781 1 98.44 93 ASP A CA 1
ATOM 677 C C . ASP A 1 93 ? -3.561 -8.297 -12.906 1 98.44 93 ASP A C 1
ATOM 679 O O . ASP A 1 93 ? -3.062 -9.023 -13.766 1 98.44 93 ASP A O 1
ATOM 683 N N . LEU A 1 94 ? -4.422 -8.68 -12.062 1 98.56 94 LEU A N 1
ATOM 684 C CA . LEU A 1 94 ? -5.023 -10.008 -12.086 1 98.56 94 LEU A CA 1
ATOM 685 C C . LEU A 1 94 ? -6.539 -9.922 -12.203 1 98.56 94 LEU A C 1
ATOM 687 O O . LEU A 1 94 ? -7.156 -9.008 -11.656 1 98.56 94 LEU A O 1
ATOM 691 N N . VAL A 1 95 ? -7.062 -10.859 -12.898 1 98.75 95 VAL A N 1
ATOM 692 C CA . VAL A 1 95 ? -8.508 -11.039 -12.891 1 98.75 95 VAL A CA 1
ATOM 693 C C . VAL A 1 95 ? -8.867 -12.383 -12.258 1 98.75 95 VAL A C 1
ATOM 695 O O . VAL A 1 95 ? -8.539 -13.438 -12.797 1 98.75 95 VAL A O 1
ATOM 698 N N . PHE A 1 96 ? -9.516 -12.25 -11.109 1 98.69 96 PHE A N 1
ATOM 699 C CA . PHE A 1 96 ? -10.078 -13.438 -10.484 1 98.69 96 PHE A CA 1
ATOM 700 C C . PHE A 1 96 ? -11.438 -13.773 -11.086 1 98.69 96 PHE A C 1
ATOM 702 O O . PHE A 1 96 ? -12.211 -12.867 -11.414 1 98.69 96 PHE A O 1
ATOM 709 N N . THR A 1 97 ? -11.688 -15.086 -11.18 1 98.69 97 THR A N 1
ATOM 710 C CA . THR A 1 97 ? -13 -15.539 -11.617 1 98.69 97 THR A CA 1
ATOM 711 C C . THR A 1 97 ? -13.398 -16.828 -10.898 1 98.69 97 THR A C 1
ATOM 713 O O . THR A 1 97 ? -12.562 -17.484 -10.273 1 98.69 97 THR A O 1
ATOM 716 N N . ASN A 1 98 ? -14.68 -17.031 -10.82 1 98.06 98 ASN A N 1
ATOM 717 C CA . ASN A 1 98 ? -15.156 -18.297 -10.266 1 98.06 98 ASN A CA 1
ATOM 718 C C . ASN A 1 98 ? -16.141 -18.984 -11.211 1 98.06 98 ASN A C 1
ATOM 720 O O . ASN A 1 98 ? -16.297 -18.562 -12.359 1 98.06 98 ASN A O 1
ATOM 724 N N . ALA A 1 99 ? -16.703 -20.078 -10.719 1 96.81 99 ALA A N 1
ATOM 725 C CA . ALA A 1 99 ? -17.594 -20.906 -11.539 1 96.81 99 ALA A CA 1
ATOM 726 C C . ALA A 1 99 ? -18.812 -20.125 -11.992 1 96.81 99 ALA A C 1
ATOM 728 O O . ALA A 1 99 ? -19.391 -20.406 -13.047 1 96.81 99 ALA A O 1
ATOM 729 N N . ASN A 1 100 ? -19.203 -19.156 -11.234 1 97.25 100 ASN A N 1
ATOM 730 C CA . ASN A 1 100 ? -20.375 -18.344 -11.547 1 97.25 100 ASN A CA 1
ATOM 731 C C . ASN A 1 100 ? -20.016 -17.172 -12.469 1 97.25 100 ASN A C 1
ATOM 733 O O . ASN A 1 100 ? -20.844 -16.297 -12.719 1 97.25 100 ASN A O 1
ATOM 737 N N . LYS A 1 101 ? -18.781 -17.047 -12.812 1 96.88 101 LYS A N 1
ATOM 738 C CA . LYS A 1 101 ? -18.25 -16 -13.695 1 96.88 101 LYS A CA 1
ATOM 739 C C . LYS A 1 101 ? -18.281 -14.641 -13.016 1 96.88 101 LYS A C 1
ATOM 741 O O . LYS A 1 101 ? -18.359 -13.609 -13.68 1 96.88 101 LYS A O 1
ATOM 746 N N . ASP A 1 102 ? -18.359 -14.734 -11.727 1 98.06 102 ASP A N 1
ATOM 747 C CA . ASP A 1 102 ? -18.062 -13.508 -11 1 98.06 102 ASP A CA 1
ATOM 748 C C . ASP A 1 102 ? -16.594 -13.125 -11.164 1 98.06 102 ASP A C 1
ATOM 750 O O . ASP A 1 102 ? -15.711 -13.984 -11.195 1 98.06 102 ASP A O 1
ATOM 754 N N . ARG A 1 103 ? -16.375 -11.766 -11.203 1 98.56 103 ARG A N 1
ATOM 755 C CA . ARG A 1 103 ? -15 -11.359 -11.469 1 98.56 103 ARG A CA 1
ATOM 756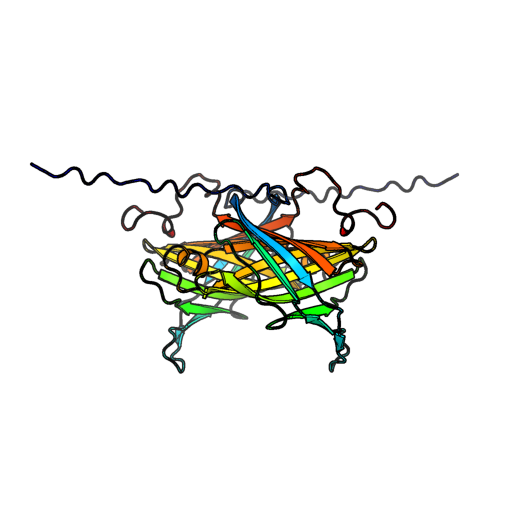 C C . ARG A 1 103 ? -14.562 -10.242 -10.523 1 98.56 103 ARG A C 1
ATOM 758 O O . ARG A 1 103 ? -15.375 -9.406 -10.133 1 98.56 103 ARG A O 1
ATOM 765 N N . ILE A 1 104 ? -13.305 -10.297 -10.211 1 98.75 104 ILE A N 1
ATOM 766 C CA . ILE A 1 104 ? -12.609 -9.258 -9.453 1 98.75 104 ILE A CA 1
ATOM 767 C C . ILE A 1 104 ? -11.344 -8.836 -10.195 1 98.75 104 ILE A C 1
ATOM 769 O O . ILE A 1 104 ? -10.523 -9.688 -10.555 1 98.75 104 ILE A O 1
ATOM 773 N N . LEU A 1 105 ? -11.227 -7.586 -10.492 1 98.88 105 LEU A N 1
ATOM 774 C CA . LEU A 1 105 ? -9.93 -7.059 -10.914 1 98.88 105 LEU A CA 1
ATOM 775 C C . LEU A 1 105 ? -9.07 -6.691 -9.711 1 98.88 105 LEU A C 1
ATOM 777 O O . LEU A 1 105 ? -9.508 -5.941 -8.836 1 98.88 105 LEU A O 1
ATOM 781 N N . VAL A 1 106 ? -7.91 -7.262 -9.664 1 98.75 106 VAL A N 1
ATOM 782 C CA . VAL A 1 106 ? -6.941 -6.965 -8.617 1 98.75 106 VAL A CA 1
ATOM 783 C C . VAL A 1 106 ? -5.695 -6.324 -9.227 1 98.75 106 VAL A C 1
ATOM 785 O O . VAL A 1 106 ? -5.066 -6.906 -10.117 1 98.75 106 VAL A O 1
ATOM 788 N N . SER A 1 107 ? -5.359 -5.148 -8.75 1 98.75 107 SER A N 1
ATOM 789 C CA . SER A 1 107 ? -4.137 -4.473 -9.172 1 98.75 107 SER A CA 1
ATOM 790 C C . SER A 1 107 ? -3.127 -4.398 -8.031 1 98.75 107 SER A C 1
ATOM 792 O O . SER A 1 107 ? -3.477 -4.027 -6.91 1 98.75 107 SER A O 1
ATOM 794 N N . ILE A 1 108 ? -1.89 -4.789 -8.375 1 98.62 108 ILE A N 1
ATOM 795 C CA . ILE A 1 108 ? -0.838 -4.832 -7.367 1 98.62 108 ILE A CA 1
ATOM 796 C C . ILE A 1 108 ? 0.335 -3.961 -7.805 1 98.62 108 ILE A C 1
ATOM 798 O O . ILE A 1 108 ? 0.786 -4.047 -8.953 1 98.62 108 ILE A O 1
ATOM 802 N N . THR A 1 109 ? 0.779 -3.105 -6.961 1 98.56 109 THR A N 1
ATOM 803 C CA . THR A 1 109 ? 2.039 -2.379 -7.094 1 98.56 109 THR A CA 1
ATOM 804 C C . THR A 1 109 ? 2.93 -2.623 -5.879 1 98.56 109 THR A C 1
ATOM 806 O O . THR A 1 109 ? 2.471 -2.535 -4.738 1 98.56 109 THR A O 1
ATOM 809 N N . GLY A 1 110 ? 4.152 -2.984 -6.164 1 98.12 110 GLY A N 1
ATOM 810 C CA . GLY A 1 110 ? 5.027 -3.279 -5.039 1 98.12 110 GLY A CA 1
ATOM 811 C C . GLY A 1 110 ? 6.484 -3.422 -5.438 1 98.12 110 GLY A C 1
ATOM 812 O O . GLY A 1 110 ? 6.895 -2.943 -6.496 1 98.12 110 GLY A O 1
ATOM 813 N N . THR A 1 111 ? 7.242 -3.922 -4.496 1 98.06 111 THR A N 1
ATOM 814 C CA . THR A 1 111 ? 8.672 -4.121 -4.68 1 98.06 111 THR A CA 1
ATOM 815 C C . THR A 1 111 ? 9.047 -5.586 -4.457 1 98.06 111 THR A C 1
ATOM 817 O O . THR A 1 111 ? 8.555 -6.219 -3.521 1 98.06 111 THR A O 1
ATOM 820 N N . VAL A 1 112 ? 9.938 -6.031 -5.281 1 96.88 112 VAL A N 1
ATOM 821 C CA . VAL A 1 112 ? 10.438 -7.398 -5.184 1 96.88 112 VAL A CA 1
ATOM 822 C C . VAL A 1 112 ? 11.922 -7.383 -4.832 1 96.88 112 VAL A C 1
ATOM 824 O O . VAL A 1 112 ? 12.688 -6.59 -5.387 1 96.88 112 VAL A O 1
ATOM 827 N N . THR A 1 113 ? 12.25 -8.211 -3.949 1 96.12 113 THR A N 1
ATOM 828 C CA . THR A 1 113 ? 13.641 -8.508 -3.627 1 96.12 113 THR A CA 1
ATOM 829 C C . THR A 1 113 ? 14.062 -9.844 -4.242 1 96.12 113 THR A C 1
ATOM 831 O O . THR A 1 113 ? 13.359 -10.844 -4.117 1 96.12 113 THR A O 1
ATOM 834 N N . TYR A 1 114 ? 15.18 -9.789 -4.828 1 93.81 114 TYR A N 1
ATOM 835 C CA . TYR A 1 114 ? 15.75 -11.008 -5.391 1 93.81 114 TYR A CA 1
ATOM 836 C C . TYR A 1 114 ? 17.047 -11.383 -4.68 1 93.81 114 TYR A C 1
ATOM 838 O O . TYR A 1 114 ? 17.969 -10.57 -4.582 1 93.81 114 TYR A O 1
ATOM 846 N N . ALA A 1 115 ? 17.062 -12.617 -4.273 1 93.25 115 ALA A N 1
ATOM 847 C CA . ALA A 1 115 ? 18.281 -13.195 -3.703 1 93.25 115 ALA A CA 1
ATOM 848 C C . ALA A 1 115 ? 18.156 -14.711 -3.592 1 93.25 115 ALA A C 1
ATOM 850 O O . ALA A 1 115 ? 17.062 -15.25 -3.5 1 93.25 115 ALA A O 1
ATOM 851 N N . ASN A 1 116 ? 19.312 -15.398 -3.619 1 92.44 116 ASN A N 1
ATOM 852 C CA . ASN A 1 116 ? 19.359 -16.844 -3.396 1 92.44 116 ASN A CA 1
ATOM 853 C C . ASN A 1 116 ? 18.438 -17.594 -4.344 1 92.44 116 ASN A C 1
ATOM 855 O O . ASN A 1 116 ? 17.719 -18.5 -3.928 1 92.44 116 ASN A O 1
ATOM 859 N N . GLU A 1 117 ? 18.297 -17.125 -5.551 1 88.56 117 GLU A N 1
ATOM 860 C CA . GLU A 1 117 ? 17.469 -17.734 -6.602 1 88.56 117 GLU A CA 1
ATOM 861 C C . GLU A 1 117 ? 16 -17.766 -6.203 1 88.56 117 GLU A C 1
ATOM 863 O O . GLU A 1 117 ? 15.297 -18.719 -6.504 1 88.56 117 GLU A O 1
ATOM 868 N N . ALA A 1 118 ? 15.695 -16.812 -5.453 1 92.56 118 ALA A N 1
ATOM 869 C CA . ALA A 1 118 ? 14.312 -16.672 -5.004 1 92.56 118 ALA A CA 1
ATOM 870 C C . ALA A 1 118 ? 13.883 -15.203 -5.004 1 92.56 118 ALA A C 1
ATOM 872 O O . ALA A 1 118 ? 14.711 -14.305 -5.188 1 92.56 118 ALA A O 1
ATOM 873 N N . LEU A 1 119 ? 12.617 -15.039 -4.93 1 94.88 119 LEU A N 1
ATOM 874 C CA . LEU A 1 119 ? 12.117 -13.672 -4.801 1 94.88 119 LEU A CA 1
ATOM 875 C C . LEU A 1 119 ? 11.094 -13.57 -3.672 1 94.88 119 LEU A C 1
ATOM 877 O O . LEU A 1 119 ? 10.461 -14.562 -3.314 1 94.88 119 LEU A O 1
ATOM 881 N N . HIS A 1 120 ? 11.023 -12.453 -3.082 1 97.31 120 HIS A N 1
ATOM 882 C CA . HIS A 1 120 ? 10.047 -12.008 -2.096 1 97.31 120 HIS A CA 1
ATOM 883 C C . HIS A 1 120 ? 9.562 -10.594 -2.395 1 97.31 120 HIS A C 1
ATOM 885 O O . HIS A 1 120 ? 10.344 -9.75 -2.846 1 97.31 120 HIS A O 1
ATOM 891 N N . GLY A 1 121 ? 8.336 -10.406 -2.145 1 98 121 GLY A N 1
ATOM 892 C CA . GLY A 1 121 ? 7.832 -9.07 -2.4 1 98 121 GLY A CA 1
ATOM 893 C C . GLY A 1 121 ? 6.707 -8.664 -1.464 1 98 121 GLY A C 1
ATOM 894 O O . GLY A 1 121 ? 6.078 -9.516 -0.836 1 98 121 GLY A O 1
ATOM 895 N N . PHE A 1 122 ? 6.547 -7.395 -1.355 1 98.69 122 PHE A N 1
ATOM 896 C CA . PHE A 1 122 ? 5.383 -6.727 -0.781 1 98.69 122 PHE A CA 1
ATOM 897 C C . PHE A 1 122 ? 4.766 -5.758 -1.781 1 98.69 122 PHE A C 1
ATOM 899 O O . PHE A 1 122 ? 5.469 -5.195 -2.623 1 98.69 122 PHE A O 1
ATOM 906 N N . GLY A 1 123 ? 3.467 -5.578 -1.592 1 98.69 123 GLY A N 1
ATOM 907 C CA . GLY A 1 123 ? 2.816 -4.59 -2.434 1 98.69 123 GLY A CA 1
ATOM 908 C C . GLY A 1 123 ? 1.469 -4.141 -1.897 1 98.69 123 GLY A C 1
ATOM 909 O O . GLY A 1 123 ? 1.006 -4.645 -0.87 1 98.69 123 GLY A O 1
ATOM 910 N N . TYR A 1 124 ? 1.006 -3.174 -2.502 1 98.81 124 TYR A N 1
ATOM 911 C CA . TYR A 1 124 ? -0.326 -2.605 -2.33 1 98.81 124 TYR A CA 1
ATOM 912 C C . TYR A 1 124 ? -1.297 -3.17 -3.361 1 98.81 124 TYR A C 1
ATOM 914 O O . TYR A 1 124 ? -1.03 -3.125 -4.562 1 98.81 124 TYR A O 1
ATOM 922 N N . ALA A 1 125 ? -2.373 -3.701 -2.857 1 98.81 125 ALA A N 1
ATOM 923 C CA . ALA A 1 125 ? -3.379 -4.254 -3.762 1 98.81 125 ALA A CA 1
ATOM 924 C C . ALA A 1 125 ? -4.676 -3.451 -3.699 1 98.81 125 ALA A C 1
ATOM 926 O O . ALA A 1 125 ? -5.113 -3.053 -2.617 1 98.81 125 ALA A O 1
ATOM 927 N N . THR A 1 126 ? -5.277 -3.248 -4.844 1 98.5 126 THR A N 1
ATOM 928 C CA . THR A 1 126 ? -6.613 -2.676 -4.945 1 98.5 126 THR A CA 1
ATOM 929 C C . THR A 1 126 ? -7.551 -3.623 -5.688 1 98.5 126 THR A C 1
ATOM 931 O O . T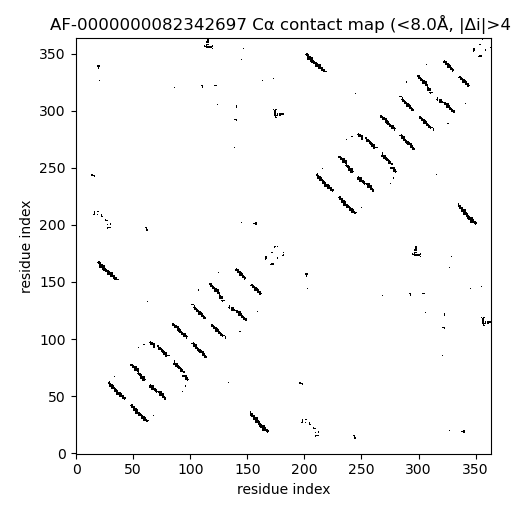HR A 1 126 ? -7.113 -4.41 -6.527 1 98.5 126 THR A O 1
ATOM 934 N N . PHE A 1 127 ? -8.797 -3.467 -5.348 1 98.38 127 PHE A N 1
ATOM 935 C CA . PHE A 1 127 ? -9.82 -4.34 -5.914 1 98.38 127 PHE A CA 1
ATOM 936 C C . PHE A 1 127 ? -10.898 -3.521 -6.621 1 98.38 127 PHE A C 1
ATOM 938 O O . PHE A 1 127 ? -11.195 -2.395 -6.219 1 98.38 127 PHE A O 1
ATOM 945 N N . LYS A 1 128 ? -11.445 -4.105 -7.629 1 98 128 LYS A N 1
ATOM 946 C CA . LYS A 1 128 ? -12.641 -3.617 -8.297 1 98 128 LYS A CA 1
ATOM 947 C C . LYS A 1 128 ? -13.602 -4.762 -8.609 1 98 128 LYS A C 1
ATOM 949 O O . LYS A 1 128 ? -13.258 -5.684 -9.352 1 98 128 LYS A O 1
ATOM 954 N N . THR A 1 129 ? -14.758 -4.688 -8.086 1 98.12 129 THR A N 1
ATOM 955 C CA . THR A 1 129 ? -15.766 -5.727 -8.305 1 98.12 129 THR A CA 1
ATOM 956 C C . THR A 1 129 ? -17.156 -5.199 -7.996 1 98.12 129 THR A C 1
ATOM 958 O O . THR A 1 129 ? -17.312 -4.254 -7.219 1 98.12 129 THR A O 1
ATOM 961 N N . ASP A 1 130 ? -18.141 -5.797 -8.617 1 96.12 130 ASP A N 1
ATOM 962 C CA . ASP A 1 130 ? -19.531 -5.477 -8.32 1 96.12 130 ASP A CA 1
ATOM 963 C C . ASP A 1 130 ? -20.203 -6.609 -7.543 1 96.12 130 ASP A C 1
ATOM 965 O O . ASP A 1 130 ? -21.422 -6.605 -7.355 1 96.12 130 ASP A O 1
ATOM 969 N N . ILE A 1 131 ? -19.406 -7.605 -7.191 1 96.69 131 ILE A N 1
ATOM 970 C CA . ILE A 1 131 ? -19.969 -8.672 -6.367 1 96.69 131 ILE A CA 1
ATOM 971 C C . ILE A 1 131 ? -20.469 -8.094 -5.051 1 96.69 131 ILE A C 1
ATOM 973 O O . ILE A 1 131 ? -19.703 -7.539 -4.266 1 96.69 131 ILE A O 1
ATOM 977 N N . PRO A 1 132 ? -21.703 -8.25 -4.73 1 95.44 132 PRO A N 1
ATOM 978 C CA . PRO A 1 132 ? -22.297 -7.547 -3.594 1 95.44 132 PRO A CA 1
ATOM 979 C C . PRO A 1 132 ? -21.578 -7.832 -2.279 1 95.44 132 PRO A C 1
ATOM 981 O O . PRO A 1 132 ? -21.297 -6.91 -1.508 1 95.44 132 PRO A O 1
ATOM 984 N N . SER A 1 133 ? -21.219 -9.039 -2.006 1 95.69 133 SER A N 1
ATOM 985 C CA . SER A 1 133 ? -20.609 -9.414 -0.733 1 95.69 133 SER A CA 1
ATOM 986 C C . SER A 1 133 ? -19.156 -8.953 -0.656 1 95.69 133 SER A C 1
ATOM 988 O O . SER A 1 133 ? -18.531 -9.016 0.407 1 95.69 133 SER A O 1
ATOM 990 N N . LEU A 1 134 ? -18.609 -8.461 -1.761 1 97.5 134 LEU A N 1
ATOM 991 C CA . LEU A 1 134 ? -17.203 -8.094 -1.792 1 97.5 134 LEU A CA 1
ATOM 992 C C . LEU A 1 134 ? -17.031 -6.629 -2.174 1 97.5 134 LEU A C 1
ATOM 994 O O . LEU A 1 134 ? -15.906 -6.172 -2.404 1 97.5 134 LEU A O 1
ATOM 998 N N . GLN A 1 135 ? -18.078 -5.91 -2.174 1 96.44 135 GLN A N 1
ATOM 999 C CA . GLN A 1 135 ? -18.016 -4.5 -2.553 1 96.44 135 GLN A CA 1
ATOM 1000 C C . GLN A 1 135 ? -17.078 -3.721 -1.627 1 96.44 135 GLN A C 1
ATOM 1002 O O . GLN A 1 135 ? -16.422 -2.775 -2.057 1 96.44 135 GLN A O 1
ATOM 1007 N N . TRP A 1 136 ? -17.031 -4.176 -0.415 1 96.12 136 TRP A N 1
ATOM 1008 C CA . TRP A 1 136 ? -16.219 -3.496 0.579 1 96.12 136 TRP A CA 1
ATOM 1009 C C . TRP A 1 136 ? -14.742 -3.504 0.165 1 96.12 136 TRP A C 1
ATOM 1011 O O . TRP A 1 136 ? -13.984 -2.613 0.546 1 96.12 136 TRP A O 1
ATOM 1021 N N . THR A 1 137 ? -14.312 -4.43 -0.613 1 97.88 137 THR A N 1
ATOM 1022 C CA . THR A 1 137 ? -12.906 -4.535 -0.993 1 97.88 137 THR A CA 1
ATOM 1023 C C . THR A 1 137 ? -12.508 -3.385 -1.913 1 97.88 137 THR A C 1
ATOM 1025 O O . THR A 1 137 ? -11.328 -3.061 -2.033 1 97.88 137 THR A O 1
ATOM 1028 N N . ASN A 1 138 ? -13.445 -2.73 -2.541 1 97.62 138 ASN A N 1
ATOM 1029 C CA . ASN A 1 138 ? -13.18 -1.616 -3.443 1 97.62 138 ASN A CA 1
ATOM 1030 C C . ASN A 1 138 ? -12.586 -0.423 -2.697 1 97.62 138 ASN A C 1
ATOM 1032 O O . ASN A 1 138 ? -12.023 0.484 -3.314 1 97.62 138 ASN A O 1
ATOM 1036 N N . TYR A 1 139 ? -12.703 -0.468 -1.39 1 96.94 139 TYR A N 1
ATOM 1037 C CA . TYR A 1 139 ? -12.367 0.73 -0.628 1 96.94 139 TYR A CA 1
ATOM 1038 C C . TYR A 1 139 ? -11.383 0.409 0.488 1 96.94 139 TYR A C 1
ATOM 1040 O O . TYR A 1 139 ? -10.922 1.307 1.199 1 96.94 139 TYR A O 1
ATOM 1048 N N . ALA A 1 140 ? -11.023 -0.817 0.656 1 97.25 140 ALA A N 1
ATOM 1049 C CA . ALA A 1 140 ? -10.195 -1.255 1.775 1 97.25 140 ALA A CA 1
ATOM 1050 C C . ALA A 1 140 ? -8.711 -1.167 1.427 1 97.25 140 ALA A C 1
ATOM 1052 O O . ALA A 1 140 ? -8.344 -1.038 0.255 1 97.25 140 ALA A O 1
ATOM 1053 N N . MET A 1 141 ? -7.949 -1.148 2.443 1 98.31 141 MET A N 1
ATOM 1054 C CA . MET A 1 141 ? -6.496 -1.205 2.314 1 98.31 141 MET A CA 1
ATOM 1055 C C . MET A 1 141 ? -6 -2.646 2.363 1 98.31 141 MET A C 1
ATOM 1057 O O . MET A 1 141 ? -6.328 -3.389 3.291 1 98.31 141 MET A O 1
ATOM 1061 N N . PHE A 1 142 ? -5.16 -2.967 1.377 1 98.81 142 PHE A N 1
ATOM 1062 C CA . PHE A 1 142 ? -4.602 -4.312 1.344 1 98.81 142 PHE A CA 1
ATOM 1063 C C . PHE A 1 142 ? -3.092 -4.27 1.149 1 98.81 142 PHE A C 1
ATOM 1065 O O . PHE A 1 142 ? -2.586 -3.467 0.362 1 98.81 142 PHE A O 1
ATOM 1072 N N . VAL A 1 143 ? -2.477 -5.082 1.851 1 98.81 143 VAL A N 1
ATOM 1073 C CA . VAL A 1 143 ? -1.07 -5.395 1.625 1 98.81 143 VAL A CA 1
ATOM 1074 C C . VAL A 1 143 ? -0.932 -6.84 1.15 1 98.81 143 VAL A C 1
ATOM 1076 O O . VAL A 1 143 ? -1.575 -7.742 1.691 1 98.81 143 VAL A O 1
ATOM 1079 N N . VAL A 1 144 ? -0.136 -7.016 0.158 1 98.81 144 VAL A N 1
ATOM 1080 C CA . VAL A 1 144 ? 0.134 -8.367 -0.335 1 98.81 144 VAL A CA 1
ATOM 1081 C C . VAL A 1 144 ? 1.597 -8.719 -0.085 1 98.81 144 VAL A C 1
ATOM 1083 O O . VAL A 1 144 ? 2.49 -7.898 -0.301 1 98.81 144 VAL A O 1
ATOM 1086 N N . GLU A 1 145 ? 1.813 -9.852 0.425 1 98.75 145 GLU A N 1
ATOM 1087 C CA . GLU A 1 145 ? 3.131 -10.477 0.532 1 98.75 145 GLU A CA 1
ATOM 1088 C C . GLU A 1 145 ? 3.227 -11.719 -0.344 1 98.75 145 GLU A C 1
ATOM 1090 O O . GLU A 1 145 ? 2.295 -12.531 -0.389 1 98.75 145 GLU A O 1
ATOM 1095 N N . TRP A 1 146 ? 4.383 -11.859 -1.041 1 97.94 146 TRP A N 1
ATOM 1096 C CA . TRP A 1 146 ? 4.496 -13.039 -1.885 1 97.94 146 TRP A CA 1
ATOM 1097 C C . TRP A 1 146 ? 5.938 -13.531 -1.951 1 97.94 146 TRP A C 1
ATOM 1099 O O . TRP A 1 146 ? 6.863 -12.812 -1.564 1 97.94 146 TRP A O 1
ATOM 1109 N N . LEU A 1 147 ? 6.066 -14.758 -2.312 1 96.56 147 LEU A N 1
ATOM 1110 C CA . LEU A 1 147 ? 7.355 -15.367 -2.627 1 96.56 147 LEU A CA 1
ATOM 1111 C C . LEU A 1 147 ? 7.223 -16.328 -3.799 1 96.56 147 LEU A C 1
ATOM 1113 O O . LEU A 1 147 ? 6.125 -16.797 -4.105 1 96.56 147 LEU A O 1
ATOM 1117 N N . ALA A 1 148 ? 8.297 -16.469 -4.469 1 91.81 148 ALA A N 1
ATOM 1118 C CA . ALA A 1 148 ? 8.375 -17.453 -5.547 1 91.81 148 ALA A CA 1
ATOM 1119 C C . ALA A 1 148 ? 9.805 -17.953 -5.727 1 91.81 148 ALA A C 1
ATOM 1121 O O . ALA A 1 148 ? 10.758 -17.312 -5.262 1 91.81 148 ALA A O 1
ATOM 1122 N N . ASP A 1 149 ? 9.805 -19.094 -6.34 1 81.38 149 ASP A N 1
ATOM 1123 C CA . ASP A 1 149 ? 11.094 -19.641 -6.746 1 81.38 149 ASP A CA 1
ATOM 1124 C C . ASP A 1 149 ? 11.359 -19.391 -8.227 1 81.38 149 ASP A C 1
ATOM 1126 O O . ASP A 1 149 ? 10.438 -19.391 -9.039 1 81.38 149 ASP A O 1
ATOM 1130 N N . PHE A 1 150 ? 12.586 -19.141 -8.578 1 76.38 150 PHE A N 1
ATOM 1131 C CA . PHE A 1 150 ? 12.984 -18.797 -9.938 1 76.38 150 PHE A CA 1
ATOM 1132 C C . PHE A 1 150 ? 12.695 -19.938 -10.898 1 76.38 150 PHE A C 1
ATOM 1134 O O . PHE A 1 150 ? 12.469 -19.719 -12.086 1 76.38 150 PHE A O 1
ATOM 1141 N N . TYR A 1 151 ? 12.586 -21.062 -10.445 1 76.06 151 TYR A N 1
ATOM 1142 C CA . TYR A 1 151 ? 12.688 -22.219 -11.344 1 76.06 151 TYR A CA 1
ATOM 1143 C C . TYR A 1 151 ? 11.305 -22.734 -11.719 1 76.06 151 TYR A C 1
ATOM 1145 O O . TYR A 1 151 ? 11.102 -23.266 -12.812 1 76.06 151 TYR A O 1
ATOM 1153 N N . THR A 1 152 ? 10.328 -22.531 -10.953 1 76.5 152 THR A N 1
ATOM 1154 C CA . THR A 1 152 ? 9.07 -23.234 -11.188 1 76.5 152 THR A CA 1
ATOM 1155 C C . THR A 1 152 ? 8.016 -22.281 -11.742 1 76.5 152 THR A C 1
ATOM 1157 O O . THR A 1 152 ? 7 -22.719 -12.289 1 76.5 152 THR A O 1
ATOM 1160 N N . GLY A 1 153 ? 8.242 -21 -11.68 1 79.5 153 GLY A N 1
ATOM 1161 C CA . GLY A 1 153 ? 7.219 -20.031 -12.055 1 79.5 153 GLY A CA 1
ATOM 1162 C C . GLY A 1 153 ? 6.055 -20 -11.078 1 79.5 153 GLY A C 1
ATOM 1163 O O . GLY A 1 153 ? 5.074 -19.281 -11.305 1 79.5 153 GLY A O 1
ATOM 1164 N N . SER A 1 154 ? 6.078 -20.812 -10.148 1 89.44 154 SER A N 1
ATOM 1165 C CA . SER A 1 154 ? 5.027 -20.859 -9.133 1 89.44 154 SER A CA 1
ATOM 1166 C C . SER A 1 154 ? 5.316 -19.891 -7.996 1 89.44 154 SER A C 1
ATOM 1168 O O . SER A 1 154 ? 6.445 -19.828 -7.496 1 89.44 154 SER A O 1
ATOM 1170 N N . GLY A 1 155 ? 4.348 -19.156 -7.676 1 93.69 155 GLY A N 1
ATOM 1171 C CA . GLY A 1 155 ? 4.438 -18.234 -6.551 1 93.69 155 GLY A CA 1
ATOM 1172 C C . GLY A 1 155 ? 3.26 -18.344 -5.598 1 93.69 155 GLY A C 1
ATOM 1173 O O . GLY A 1 155 ? 2.197 -18.844 -5.969 1 93.69 155 GLY A O 1
ATOM 1174 N N . GLN A 1 156 ? 3.525 -17.969 -4.379 1 95.69 156 GLN A N 1
ATOM 1175 C CA . GLN A 1 156 ? 2.496 -17.891 -3.35 1 95.69 156 GLN A CA 1
ATOM 1176 C C . GLN A 1 156 ? 2.365 -16.469 -2.816 1 95.69 156 GLN A C 1
ATOM 1178 O O . GLN A 1 156 ? 3.367 -15.805 -2.545 1 95.69 156 GLN A O 1
ATOM 1183 N N . ALA A 1 157 ? 1.143 -16.094 -2.682 1 97.69 157 ALA A N 1
ATOM 1184 C CA . ALA A 1 157 ? 0.873 -14.766 -2.145 1 97.69 157 ALA A CA 1
ATOM 1185 C C . ALA A 1 157 ? -0.249 -14.805 -1.11 1 97.69 157 ALA A C 1
ATOM 1187 O O . ALA A 1 157 ? -1.144 -15.648 -1.19 1 97.69 157 ALA A O 1
ATOM 1188 N N . GLU A 1 158 ? -0.154 -13.977 -0.219 1 98.31 158 GLU A N 1
ATOM 1189 C CA . GLU A 1 158 ? -1.223 -13.711 0.739 1 98.31 158 GLU A CA 1
ATOM 1190 C C . GLU A 1 158 ? -1.568 -12.227 0.787 1 98.31 158 GLU A C 1
ATOM 1192 O O . GLU A 1 158 ? -0.677 -11.375 0.846 1 98.31 158 GLU A O 1
ATOM 1197 N N . ILE A 1 159 ? -2.826 -11.953 0.701 1 98.62 159 ILE A N 1
ATOM 1198 C CA . ILE A 1 159 ? -3.324 -10.586 0.747 1 98.62 159 ILE A CA 1
ATOM 1199 C C . ILE A 1 159 ? -3.977 -10.32 2.102 1 98.62 159 ILE A C 1
ATOM 1201 O O . ILE A 1 159 ? -4.91 -11.016 2.498 1 98.62 159 ILE A O 1
ATOM 1205 N N . PHE A 1 160 ? -3.52 -9.273 2.738 1 98.62 160 PHE A N 1
ATOM 1206 C CA . PHE A 1 160 ? -3.977 -8.891 4.07 1 98.62 160 PHE A CA 1
ATOM 1207 C C . PHE A 1 160 ? -4.832 -7.633 4.008 1 98.62 160 PHE A C 1
ATOM 1209 O O . PHE A 1 160 ? -4.418 -6.621 3.447 1 98.62 160 PHE A O 1
ATOM 1216 N N . HIS A 1 161 ? -6.004 -7.754 4.582 1 98.62 161 HIS A N 1
ATOM 1217 C CA . HIS A 1 161 ? -6.793 -6.555 4.855 1 98.62 161 HIS A CA 1
ATOM 1218 C C . HIS A 1 161 ? -6.23 -5.785 6.043 1 98.62 161 HIS A C 1
ATOM 1220 O O . HIS A 1 161 ? -6.09 -6.336 7.137 1 98.62 161 HIS A O 1
ATOM 1226 N N . ILE A 1 162 ? -5.91 -4.523 5.805 1 98.69 162 ILE A N 1
ATOM 1227 C CA . ILE A 1 162 ? -5.297 -3.686 6.832 1 98.69 162 ILE A CA 1
ATOM 1228 C C . ILE A 1 162 ? -6.355 -2.773 7.449 1 98.69 162 ILE A C 1
ATOM 1230 O O . ILE A 1 162 ? -7.039 -2.033 6.738 1 98.69 162 ILE A O 1
ATOM 1234 N N . THR A 1 163 ? -6.473 -2.844 8.75 1 98.19 163 THR A N 1
ATOM 1235 C CA . THR A 1 163 ? -7.352 -1.947 9.492 1 98.19 163 THR A CA 1
ATOM 1236 C C . THR A 1 163 ? -6.598 -1.284 10.641 1 98.19 163 THR A C 1
ATOM 1238 O O . THR A 1 163 ? -5.477 -1.685 10.969 1 98.19 163 THR A O 1
ATOM 1241 N N . THR A 1 164 ? -7.199 -0.279 11.156 1 98.5 164 THR A N 1
ATOM 1242 C CA . THR A 1 164 ? -6.539 0.505 12.195 1 98.5 164 THR A CA 1
ATOM 1243 C C . THR A 1 164 ? -6.449 -0.289 13.492 1 98.5 164 THR A C 1
ATOM 1245 O O . THR A 1 164 ? -7.375 -1.022 13.844 1 98.5 164 THR A O 1
ATOM 1248 N N . GLY A 1 165 ? -5.359 -0.126 14.188 1 97.62 165 GLY A N 1
ATOM 1249 C CA . GLY A 1 165 ? -5.254 -0.582 15.562 1 97.62 165 GLY A CA 1
ATOM 1250 C C . GLY A 1 165 ? -5.812 0.411 16.562 1 97.62 165 GLY A C 1
ATOM 1251 O O . GLY A 1 165 ? -5.828 0.144 17.766 1 97.62 165 GLY A O 1
ATOM 1252 N N . GLY A 1 166 ? -6.227 1.558 16.047 1 97.38 166 GLY A N 1
ATOM 1253 C CA . GLY A 1 166 ? -6.699 2.637 16.891 1 97.38 166 GLY A CA 1
ATOM 1254 C C . GLY A 1 166 ? -5.617 3.637 17.25 1 97.38 166 GLY A C 1
ATOM 1255 O O . GLY A 1 166 ? -4.441 3.418 16.953 1 97.38 166 GLY A O 1
ATOM 1256 N N . ARG A 1 167 ? -6.098 4.617 17.906 1 96.75 167 ARG A N 1
ATOM 1257 C CA . ARG A 1 167 ? -5.156 5.637 18.359 1 96.75 167 ARG A CA 1
ATOM 1258 C C . ARG A 1 167 ? -4.398 5.176 19.594 1 96.75 167 ARG A C 1
ATOM 1260 O O . ARG A 1 167 ? -4.965 4.52 20.469 1 96.75 167 ARG A O 1
ATOM 1267 N N . LEU A 1 168 ? -3.234 5.676 19.688 1 95.19 168 LEU A N 1
ATOM 1268 C CA . LEU A 1 168 ? -2.416 5.324 20.844 1 95.19 168 LEU A CA 1
ATOM 1269 C C . LEU A 1 168 ? -2.973 5.957 22.125 1 95.19 168 LEU A C 1
ATOM 1271 O O . LEU A 1 168 ? -2.867 5.379 23.203 1 95.19 168 LEU A O 1
ATOM 1275 N N . ASP A 1 169 ? -3.496 7.117 22.016 1 94.25 169 ASP A N 1
ATOM 1276 C CA . ASP A 1 169 ? -4.012 7.824 23.188 1 94.25 169 ASP A CA 1
ATOM 1277 C C . ASP A 1 169 ? -5.383 7.293 23.594 1 94.25 169 ASP A C 1
ATOM 1279 O O . ASP A 1 169 ? -5.996 7.789 24.547 1 94.25 169 ASP A O 1
ATOM 1283 N N . GLY A 1 170 ? -5.938 6.426 22.812 1 94.12 170 GLY A N 1
ATOM 1284 C CA . GLY A 1 170 ? -7.176 5.746 23.172 1 94.12 170 GLY A CA 1
ATOM 1285 C C . GLY A 1 170 ? -8.414 6.496 22.703 1 94.12 170 GLY A C 1
ATOM 1286 O O . GLY A 1 170 ? -9.531 6 22.859 1 94.12 170 GLY A O 1
ATOM 1287 N N . LYS A 1 171 ? -8.242 7.652 22.188 1 94.44 171 LYS A N 1
ATOM 1288 C CA . LYS A 1 171 ? -9.391 8.398 21.672 1 94.44 171 LYS A CA 1
ATOM 1289 C C . LYS A 1 171 ? -9.953 7.742 20.422 1 94.44 171 LYS A C 1
ATOM 1291 O O . LYS A 1 171 ? -9.242 7.035 19.703 1 94.44 171 LYS A O 1
ATOM 1296 N N . PRO A 1 172 ? -11.211 8.008 20.188 1 94.5 172 PRO A N 1
ATOM 1297 C CA . PRO A 1 172 ? -11.797 7.426 18.984 1 94.5 172 PRO A CA 1
ATOM 1298 C C . PRO A 1 172 ? -11.305 8.102 17.703 1 94.5 172 PRO A C 1
ATOM 1300 O O . PRO A 1 172 ? -10.789 9.219 17.75 1 94.5 172 PRO A O 1
ATOM 1303 N N . ILE A 1 173 ? -11.375 7.367 16.672 1 95.62 173 ILE A N 1
ATOM 1304 C CA . ILE A 1 173 ? -11.258 7.918 15.336 1 95.62 173 ILE A CA 1
ATOM 1305 C C . ILE A 1 173 ? -12.648 8.25 14.797 1 95.62 173 ILE A C 1
ATOM 1307 O O . ILE A 1 173 ? -13.375 7.363 14.344 1 95.62 173 ILE A O 1
ATOM 1311 N N . ASP A 1 174 ? -12.969 9.43 14.742 1 92.94 174 ASP A N 1
ATOM 1312 C CA . ASP A 1 174 ? -14.344 9.875 14.531 1 92.94 174 ASP A CA 1
ATOM 1313 C C . ASP A 1 174 ? -14.891 9.367 13.203 1 92.94 174 ASP A C 1
ATOM 1315 O O . ASP A 1 174 ? -16.047 8.938 13.117 1 92.94 174 ASP A O 1
ATOM 1319 N N . ALA A 1 175 ? -14.133 9.414 12.219 1 94.19 175 ALA A N 1
ATOM 1320 C CA . ALA A 1 175 ? -14.562 9.039 10.875 1 94.19 175 ALA A CA 1
ATOM 1321 C C . ALA A 1 175 ? -14.977 7.566 10.828 1 94.19 175 ALA A C 1
ATOM 1323 O O . ALA A 1 175 ? -15.609 7.125 9.867 1 94.19 175 ALA A O 1
ATOM 1324 N N . LEU A 1 176 ? -14.578 6.828 11.836 1 94.5 176 LEU A N 1
ATOM 1325 C CA . LEU A 1 176 ? -14.852 5.395 11.82 1 94.5 176 LEU A CA 1
ATOM 1326 C C . LEU A 1 176 ? -15.984 5.043 12.781 1 94.5 176 LEU A C 1
ATOM 1328 O O . LEU A 1 176 ? -16.375 3.879 12.891 1 94.5 176 LEU A O 1
ATOM 1332 N N . LEU A 1 177 ? -16.484 5.984 13.406 1 93.56 177 LEU A N 1
ATOM 1333 C CA . LEU A 1 177 ? -17.656 5.77 14.266 1 93.56 177 LEU A CA 1
ATOM 1334 C C . LEU A 1 177 ? -18.938 5.773 13.453 1 93.56 177 LEU A C 1
ATOM 1336 O O . LEU A 1 177 ? -19 6.359 12.367 1 93.56 177 LEU A O 1
ATOM 1340 N N . PRO A 1 178 ? -19.953 5.105 14.031 1 89.75 178 PRO A N 1
ATOM 1341 C CA . PRO A 1 178 ? -21.25 5.258 13.367 1 89.75 178 PRO A CA 1
ATOM 1342 C C . PRO A 1 178 ? -21.656 6.719 13.219 1 89.75 178 PRO A C 1
ATOM 1344 O O . PRO A 1 178 ? -21.312 7.555 14.055 1 89.75 178 PRO A O 1
ATOM 1347 N N . PRO A 1 179 ? -22.312 6.918 12.133 1 86.31 179 PRO A N 1
ATOM 1348 C CA . PRO A 1 179 ? -22.734 8.305 11.914 1 86.31 179 PRO A CA 1
ATOM 1349 C C . PRO A 1 179 ? -23.438 8.906 13.133 1 86.31 179 PRO A C 1
ATOM 1351 O O . PRO A 1 179 ? -24.328 8.273 13.711 1 86.31 179 PRO A O 1
ATOM 1354 N N . GLY A 1 180 ? -22.984 10.062 13.5 1 85.44 180 GLY A N 1
ATOM 1355 C CA . GLY A 1 180 ? -23.625 10.773 14.594 1 85.44 180 GLY A CA 1
ATOM 1356 C C . GLY A 1 180 ? -23.062 10.422 15.953 1 85.44 180 GLY A C 1
ATOM 1357 O O . GLY A 1 180 ? -23.453 10.992 16.969 1 85.44 180 GLY A O 1
ATOM 1358 N N . GLU A 1 181 ? -22.172 9.578 16.047 1 83.25 181 GLU A N 1
ATOM 1359 C CA . GLU A 1 181 ? -21.656 9.141 17.344 1 83.25 181 GLU A CA 1
ATOM 1360 C C . GLU A 1 181 ? -20.297 9.781 17.641 1 83.25 181 GLU A C 1
ATOM 1362 O O . GLU A 1 181 ? -19.625 9.406 18.609 1 83.25 181 GLU A O 1
ATOM 1367 N N . ALA A 1 182 ? -19.875 10.695 17 1 75.94 182 ALA A N 1
ATOM 1368 C CA . ALA A 1 182 ? -18.641 11.398 17.328 1 75.94 182 ALA A CA 1
ATOM 1369 C C . ALA A 1 182 ? -18.906 12.531 18.312 1 75.94 182 ALA A C 1
ATOM 1371 O O . ALA A 1 182 ? -20.016 13.086 18.359 1 75.94 182 ALA A O 1
ATOM 1372 N N . MET B 1 1 ? -47.438 -7.133 18.469 1 22.48 1 MET B N 1
ATOM 1373 C CA . MET B 1 1 ? -46.469 -8.242 18.531 1 22.48 1 MET B CA 1
ATOM 1374 C C . MET B 1 1 ? -45.219 -7.926 17.719 1 22.48 1 MET B C 1
ATOM 1376 O O . MET B 1 1 ? -45.281 -7.777 16.5 1 22.48 1 MET B O 1
ATOM 1380 N N . LEU B 1 2 ? -44.312 -7.074 18.219 1 26.12 2 LEU B N 1
ATOM 1381 C CA . LEU B 1 2 ? -43.156 -6.453 17.578 1 26.12 2 LEU B CA 1
ATOM 1382 C C . LEU B 1 2 ? -42.125 -7.504 17.172 1 26.12 2 LEU B C 1
ATOM 1384 O O . LEU B 1 2 ? -41.594 -8.227 18.031 1 26.12 2 LEU B O 1
ATOM 1388 N N . ALA B 1 3 ? -42.25 -7.984 15.883 1 25.95 3 ALA B N 1
ATOM 1389 C CA . ALA B 1 3 ? -41.438 -9.047 15.32 1 25.95 3 ALA B CA 1
ATOM 1390 C C . ALA B 1 3 ? -39.938 -8.758 15.539 1 25.95 3 ALA B C 1
ATOM 1392 O O . ALA B 1 3 ? -39.469 -7.637 15.305 1 25.95 3 ALA B O 1
ATOM 1393 N N . HIS B 1 4 ? -39.344 -9.383 16.547 1 24.44 4 HIS B N 1
ATOM 1394 C CA . HIS B 1 4 ? -37.906 -9.438 16.859 1 24.44 4 HIS B CA 1
ATOM 1395 C C . HIS B 1 4 ? -37.094 -9.766 15.625 1 24.44 4 HIS B C 1
ATOM 1397 O O . HIS B 1 4 ? -37.281 -10.82 15.016 1 24.44 4 HIS B O 1
ATOM 1403 N N . LEU B 1 5 ? -36.906 -8.805 14.773 1 25.73 5 LEU B N 1
ATOM 1404 C CA . LEU B 1 5 ? -36.031 -9.016 13.625 1 25.73 5 LEU B CA 1
ATOM 1405 C C . LEU B 1 5 ? -34.656 -9.547 14.062 1 25.73 5 LEU B C 1
ATOM 1407 O O . LEU B 1 5 ? -33.938 -8.867 14.789 1 25.73 5 LEU B O 1
ATOM 1411 N N . ALA B 1 6 ? -34.594 -10.844 14.203 1 21.64 6 ALA B N 1
ATOM 1412 C CA . ALA B 1 6 ? -33.375 -11.578 14.508 1 21.64 6 ALA B CA 1
ATOM 1413 C C . ALA B 1 6 ? -32.25 -11.188 13.547 1 21.64 6 ALA B C 1
ATOM 1415 O O . ALA B 1 6 ? -32.375 -11.32 12.328 1 21.64 6 ALA B O 1
ATOM 1416 N N . ALA B 1 7 ? -31.516 -10.234 13.953 1 28.39 7 ALA B N 1
ATOM 1417 C CA . ALA B 1 7 ? -30.25 -9.914 13.305 1 28.39 7 ALA B CA 1
ATOM 1418 C C . ALA B 1 7 ? -29.406 -11.172 13.094 1 28.39 7 ALA B C 1
ATOM 1420 O O . ALA B 1 7 ? -28.938 -11.781 14.062 1 28.39 7 ALA B O 1
ATOM 1421 N N . ILE B 1 8 ? -29.781 -12.023 12.109 1 22.69 8 ILE B N 1
ATOM 1422 C CA . ILE B 1 8 ? -28.891 -13.141 11.797 1 22.69 8 ILE B CA 1
ATOM 1423 C C . ILE B 1 8 ? -27.484 -12.617 11.484 1 22.69 8 ILE B C 1
ATOM 1425 O O . ILE B 1 8 ? -27.312 -11.797 10.586 1 22.69 8 ILE B O 1
ATOM 1429 N N . ALA B 1 9 ? -26.688 -12.602 12.484 1 26.2 9 ALA B N 1
ATOM 1430 C CA . ALA B 1 9 ? -25.234 -12.43 12.359 1 26.2 9 ALA B CA 1
ATOM 1431 C C . ALA B 1 9 ? -24.656 -13.422 11.367 1 26.2 9 ALA B C 1
ATOM 1433 O O . ALA B 1 9 ? -24.734 -14.641 11.578 1 26.2 9 ALA B O 1
ATOM 1434 N N . PHE B 1 10 ? -24.844 -13.188 10.125 1 26.59 10 PHE B N 1
ATOM 1435 C CA . PHE B 1 10 ? -24.078 -14 9.188 1 26.59 10 PHE B CA 1
ATOM 1436 C C . PHE B 1 10 ? -22.625 -14.125 9.656 1 26.59 10 PHE B C 1
ATOM 1438 O O . PHE B 1 10 ? -21.922 -13.125 9.773 1 26.59 10 PHE B O 1
ATOM 1445 N N . ALA B 1 11 ? -22.406 -15.07 10.523 1 28.3 11 ALA B N 1
ATOM 1446 C CA . ALA B 1 11 ? -21.031 -15.523 10.695 1 28.3 11 ALA B CA 1
ATOM 1447 C C . ALA B 1 11 ? -20.391 -15.859 9.359 1 28.3 11 ALA B C 1
ATOM 1449 O O . ALA B 1 11 ? -20.734 -16.875 8.734 1 28.3 11 ALA B O 1
ATOM 1450 N N . ALA B 1 12 ? -20.312 -14.953 8.414 1 32.19 12 ALA B N 1
ATOM 1451 C CA . ALA B 1 12 ? -19.391 -15.359 7.363 1 32.19 12 ALA B CA 1
ATOM 1452 C C . ALA B 1 12 ? -18.219 -16.156 7.945 1 32.19 12 ALA B C 1
ATOM 1454 O O . ALA B 1 12 ? -17.484 -15.664 8.805 1 32.19 12 ALA B O 1
ATOM 1455 N N . GLY B 1 13 ? -18.344 -17.391 8.164 1 32.38 13 GLY B N 1
ATOM 1456 C CA . GLY B 1 13 ? -17.219 -18.266 8.422 1 32.38 13 GLY B CA 1
ATOM 1457 C C . GLY B 1 13 ? -15.953 -17.844 7.684 1 32.38 13 GLY B C 1
ATOM 1458 O O . GLY B 1 13 ? -15.961 -17.719 6.457 1 32.38 13 GLY B O 1
ATOM 1459 N N . THR B 1 14 ? -15.227 -16.891 8.148 1 38.88 14 THR B N 1
ATOM 1460 C CA . THR B 1 14 ? -13.867 -16.609 7.707 1 38.88 14 THR B CA 1
ATOM 1461 C C . THR B 1 14 ? -13.141 -17.906 7.355 1 38.88 14 THR B C 1
ATOM 1463 O O . THR B 1 14 ? -12.867 -18.734 8.234 1 38.88 14 THR B O 1
ATOM 1466 N N . MET B 1 15 ? -13.648 -18.672 6.426 1 39.69 15 MET B N 1
ATOM 1467 C CA . MET B 1 15 ? -12.781 -19.797 6.055 1 39.69 15 MET B CA 1
ATOM 1468 C C . MET B 1 15 ? -11.312 -19.375 6.062 1 39.69 15 MET B C 1
ATOM 1470 O O . MET B 1 15 ? -10.922 -18.469 5.324 1 39.69 15 MET B O 1
ATOM 1474 N N . ALA B 1 16 ? -10.711 -19.406 7.18 1 47.22 16 ALA B N 1
ATOM 1475 C CA . ALA B 1 16 ? -9.297 -19.219 7.516 1 47.22 16 ALA B CA 1
ATOM 1476 C C . ALA B 1 16 ? -8.398 -19.938 6.512 1 47.22 16 ALA B C 1
ATOM 1478 O O . ALA B 1 16 ? -8.609 -21.125 6.215 1 47.22 16 ALA B O 1
ATOM 1479 N N . THR B 1 17 ? -7.977 -19.328 5.445 1 58.12 17 THR B N 1
ATOM 1480 C CA . THR B 1 17 ? -6.938 -19.984 4.66 1 58.12 17 THR B CA 1
ATOM 1481 C C . THR B 1 17 ? -5.871 -20.578 5.57 1 58.12 17 THR B C 1
ATOM 1483 O O . THR B 1 17 ? -5.766 -20.219 6.742 1 58.12 17 THR B O 1
ATOM 1486 N N . ASP B 1 18 ? -5.484 -21.844 5.445 1 67.94 18 ASP B N 1
ATOM 1487 C CA . ASP B 1 18 ? -4.371 -22.469 6.156 1 67.94 18 ASP B CA 1
ATOM 1488 C C . ASP B 1 18 ? -3.158 -21.531 6.191 1 67.94 18 ASP B C 1
ATOM 1490 O O . ASP B 1 18 ? -2.307 -21.656 7.074 1 67.94 18 ASP B O 1
ATOM 1494 N N . GLY B 1 19 ? -3.227 -20.312 5.633 1 84.75 19 GLY B N 1
ATOM 1495 C CA . GLY B 1 19 ? -2.326 -19.172 5.633 1 84.75 19 GLY B CA 1
ATOM 1496 C C . GLY B 1 19 ? -0.933 -19.516 5.141 1 84.75 19 GLY B C 1
ATOM 1497 O O . GLY B 1 19 ? -0.499 -20.656 5.227 1 84.75 19 GLY B O 1
ATOM 1498 N N . ILE B 1 20 ? -0.264 -18.703 4.457 1 92.62 20 ILE B N 1
ATOM 1499 C CA . ILE B 1 20 ? 1.088 -18.844 3.928 1 92.62 20 ILE B CA 1
ATOM 1500 C C . ILE B 1 20 ? 2.07 -18.094 4.832 1 92.62 20 ILE B C 1
ATOM 1502 O O . ILE B 1 20 ? 3.127 -18.625 5.18 1 92.62 20 ILE B O 1
ATOM 1506 N N . PHE B 1 21 ? 1.668 -16.969 5.211 1 97.62 21 PHE B N 1
ATOM 1507 C CA . PHE B 1 21 ? 2.535 -16.109 6.004 1 97.62 21 PHE B CA 1
ATOM 1508 C C . PHE B 1 21 ? 1.894 -15.789 7.348 1 97.62 21 PHE B C 1
ATOM 1510 O O . PHE B 1 21 ? 0.667 -15.758 7.465 1 97.62 21 PHE B O 1
ATOM 1517 N N . ARG B 1 22 ? 2.742 -15.539 8.336 1 96.44 22 ARG B N 1
ATOM 1518 C CA . ARG B 1 22 ? 2.287 -14.844 9.539 1 96.44 22 ARG B CA 1
ATOM 1519 C C . ARG B 1 22 ? 1.945 -13.391 9.234 1 96.44 22 ARG B C 1
ATOM 1521 O O . ARG B 1 22 ? 2.332 -12.859 8.188 1 96.44 22 ARG B O 1
ATOM 1528 N N . HIS B 1 23 ? 1.244 -12.797 10.141 1 95.88 23 HIS B N 1
ATOM 1529 C CA . HIS B 1 23 ? 0.924 -11.391 9.953 1 95.88 23 HIS B CA 1
ATOM 1530 C C . HIS B 1 23 ? 2.188 -10.555 9.75 1 95.88 23 HIS B C 1
ATOM 1532 O O . HIS B 1 23 ? 3.193 -10.773 10.43 1 95.88 23 HIS B O 1
ATOM 1538 N N . PRO B 1 24 ? 2.105 -9.672 8.773 1 97.94 24 PRO B N 1
ATOM 1539 C CA . PRO B 1 24 ? 3.262 -8.781 8.641 1 97.94 24 PRO B CA 1
ATOM 1540 C C . PRO B 1 24 ? 3.504 -7.938 9.891 1 97.94 24 PRO B C 1
ATOM 1542 O O . PRO B 1 24 ? 2.586 -7.727 10.68 1 97.94 24 PRO B O 1
ATOM 1545 N N . ILE B 1 25 ? 4.695 -7.504 10.016 1 97.88 25 ILE B N 1
ATOM 1546 C CA . ILE B 1 25 ? 5.098 -6.645 11.125 1 97.88 25 ILE B CA 1
ATOM 1547 C C . ILE B 1 25 ? 5.105 -5.188 10.672 1 97.88 25 ILE B C 1
ATOM 1549 O O . ILE B 1 25 ? 5.645 -4.863 9.609 1 97.88 25 ILE B O 1
ATOM 1553 N N . ALA B 1 26 ? 4.453 -4.375 11.43 1 97.75 26 ALA B N 1
ATOM 1554 C CA . ALA B 1 26 ? 4.426 -2.939 11.164 1 97.75 26 ALA B CA 1
ATOM 1555 C C . ALA B 1 26 ? 5.227 -2.168 12.203 1 97.75 26 ALA B C 1
ATOM 1557 O O . ALA B 1 26 ? 4.891 -2.182 13.391 1 97.75 26 ALA B O 1
ATOM 1558 N N . LYS B 1 27 ? 6.215 -1.48 11.758 1 96.88 27 LYS B N 1
ATOM 1559 C CA . LYS B 1 27 ? 7.031 -0.656 12.641 1 96.88 27 LYS B CA 1
ATOM 1560 C C . LYS B 1 27 ? 6.828 0.829 12.352 1 96.88 27 LYS B C 1
ATOM 1562 O O . LYS B 1 27 ? 7.062 1.286 11.234 1 96.88 27 LYS B O 1
ATOM 1567 N N . PRO B 1 28 ? 6.426 1.583 13.375 1 97.06 28 PRO B N 1
ATOM 1568 C CA . PRO B 1 28 ? 6.359 3.029 13.141 1 97.06 28 PRO B CA 1
ATOM 1569 C C . PRO B 1 28 ? 7.703 3.619 12.719 1 97.06 28 PRO B C 1
ATOM 1571 O O . PRO B 1 28 ? 8.727 3.361 13.367 1 97.06 28 PRO B O 1
ATOM 1574 N N . THR B 1 29 ? 7.703 4.445 11.672 1 97.81 29 THR B N 1
ATOM 1575 C CA . THR B 1 29 ? 8.969 4.906 11.109 1 97.81 29 THR B CA 1
ATOM 1576 C C . THR B 1 29 ? 8.969 6.426 10.953 1 97.81 29 THR B C 1
ATOM 1578 O O . THR B 1 29 ? 9.992 7.074 11.172 1 97.81 29 THR B O 1
ATOM 1581 N N . PHE B 1 30 ? 7.82 6.98 10.508 1 97.75 30 PHE B N 1
ATOM 1582 C CA . PHE B 1 30 ? 7.668 8.43 10.391 1 97.75 30 PHE B CA 1
ATOM 1583 C C . PHE B 1 30 ? 6.344 8.883 10.984 1 97.75 30 PHE B C 1
ATOM 1585 O O . PHE B 1 30 ? 5.324 8.203 10.852 1 97.75 30 PHE B O 1
ATOM 1592 N N . GLU B 1 31 ? 6.395 9.984 11.57 1 97.75 31 GLU B N 1
ATOM 1593 C CA . GLU B 1 31 ? 5.203 10.734 11.961 1 97.75 31 GLU B CA 1
ATOM 1594 C C . GLU B 1 31 ? 5.109 12.055 11.203 1 97.75 31 GLU B C 1
ATOM 1596 O O . GLU B 1 31 ? 6.105 12.766 11.062 1 97.75 31 GLU B O 1
ATOM 1601 N N . VAL B 1 32 ? 3.941 12.336 10.781 1 97.5 32 VAL B N 1
ATOM 1602 C CA . VAL B 1 32 ? 3.754 13.539 9.969 1 97.5 32 VAL B CA 1
ATOM 1603 C C . VAL B 1 32 ? 2.572 14.344 10.508 1 97.5 32 VAL B C 1
ATOM 1605 O O . VAL B 1 32 ? 1.472 13.812 10.672 1 97.5 32 VAL B O 1
ATOM 1608 N N . GLU B 1 33 ? 2.826 15.492 10.789 1 95.75 33 GLU B N 1
ATOM 1609 C CA . GLU B 1 33 ? 1.778 16.5 10.961 1 95.75 33 GLU B CA 1
ATOM 1610 C C . GLU B 1 33 ? 1.602 17.328 9.703 1 95.75 33 GLU B C 1
ATOM 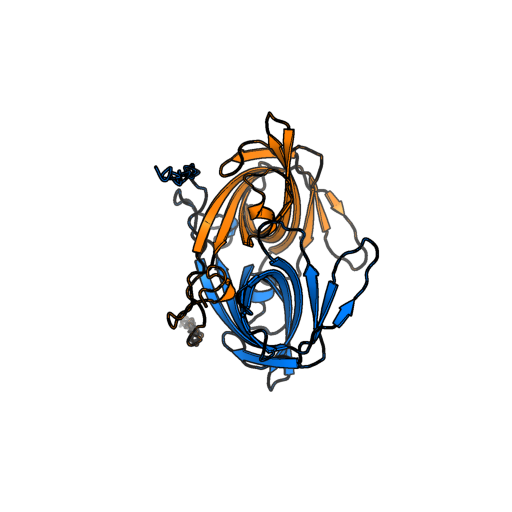1612 O O . GLU B 1 33 ? 2.465 18.141 9.367 1 95.75 33 GLU B O 1
ATOM 1617 N N . LEU B 1 34 ? 0.482 17.156 9.133 1 95.81 34 LEU B N 1
ATOM 1618 C CA . LEU B 1 34 ? 0.269 17.797 7.836 1 95.81 34 LEU B CA 1
ATOM 1619 C C . LEU B 1 34 ? -0.713 18.953 7.949 1 95.81 34 LEU B C 1
ATOM 1621 O O . LEU B 1 34 ? -1.743 18.844 8.617 1 95.81 34 LEU B O 1
ATOM 1625 N N . LEU B 1 35 ? -0.359 20 7.328 1 94.44 35 LEU B N 1
ATOM 1626 C CA . LEU B 1 35 ? -1.272 21.125 7.121 1 94.44 35 LEU B CA 1
ATOM 1627 C C . LEU B 1 35 ? -1.722 21.203 5.668 1 94.44 35 LEU B C 1
ATOM 1629 O O . LEU B 1 35 ? -0.892 21.312 4.762 1 94.44 35 LEU B O 1
ATOM 1633 N N . SER B 1 36 ? -2.992 21.078 5.512 1 93.81 36 SER B N 1
ATOM 1634 C CA . SER B 1 36 ? -3.557 21.141 4.168 1 93.81 36 SER B CA 1
ATOM 1635 C C . SER B 1 36 ? -4.289 22.469 3.943 1 93.81 36 SER B C 1
ATOM 1637 O O . SER B 1 36 ? -4.77 23.078 4.895 1 93.81 36 SER B O 1
ATOM 1639 N N . GLY B 1 37 ? -4.352 22.875 2.668 1 91.38 37 GLY B N 1
ATOM 1640 C CA . GLY B 1 37 ? -5.199 24 2.299 1 91.38 37 GLY B CA 1
ATOM 1641 C C . GLY B 1 37 ? -6.609 23.578 1.933 1 91.38 37 GLY B C 1
ATOM 1642 O O . GLY B 1 37 ? -6.98 22.422 2.066 1 91.38 37 GLY B O 1
ATOM 1643 N N . LEU B 1 38 ? -7.379 24.578 1.556 1 89.06 38 LEU B N 1
ATOM 1644 C CA . LEU B 1 38 ? -8.742 24.312 1.114 1 89.06 38 LEU B CA 1
ATOM 1645 C C . LEU B 1 38 ? -8.75 23.578 -0.218 1 89.06 38 LEU B C 1
ATOM 1647 O O . LEU B 1 38 ? -7.961 23.891 -1.113 1 89.06 38 LEU B O 1
ATOM 1651 N N . PRO B 1 39 ? -9.688 22.672 -0.273 1 90.44 39 PRO B N 1
ATOM 1652 C CA . PRO B 1 39 ? -9.773 21.953 -1.546 1 90.44 39 PRO B CA 1
ATOM 1653 C C . PRO B 1 39 ? -10.312 22.812 -2.678 1 90.44 39 PRO B C 1
ATOM 1655 O O . PRO B 1 39 ? -11.148 23.703 -2.441 1 90.44 39 PRO B O 1
ATOM 1658 N N . TYR B 1 40 ? -9.836 22.516 -3.914 1 92 40 TYR B N 1
ATOM 1659 C CA . TYR B 1 40 ? -10.383 23.062 -5.152 1 92 40 TYR B CA 1
ATOM 1660 C C . TYR B 1 40 ? -11.07 21.969 -5.969 1 92 40 TYR B C 1
ATOM 1662 O O . TYR B 1 40 ? -10.43 21.016 -6.395 1 92 40 TYR B O 1
ATOM 1670 N N . ASN B 1 41 ? -12.312 22.156 -6.207 1 90.62 41 ASN B N 1
ATOM 1671 C CA . ASN B 1 41 ? -13.039 21.188 -7.031 1 90.62 41 ASN B CA 1
ATOM 1672 C C . ASN B 1 41 ? -12.734 21.375 -8.516 1 90.62 41 ASN B C 1
ATOM 1674 O O . ASN B 1 41 ? -12.648 22.516 -8.992 1 90.62 41 ASN B O 1
ATOM 1678 N N . ILE B 1 42 ? -12.547 20.234 -9.125 1 89.06 42 ILE B N 1
ATOM 1679 C CA . ILE B 1 42 ? -12.227 20.25 -10.547 1 89.06 42 ILE B CA 1
ATOM 1680 C C . ILE B 1 42 ? -13.289 19.484 -11.328 1 89.06 42 ILE B C 1
ATOM 1682 O O . ILE B 1 42 ? -13.625 18.344 -10.977 1 89.06 42 ILE B O 1
ATOM 1686 N N . THR B 1 43 ? -13.812 20.062 -12.32 1 82.56 43 THR B N 1
ATOM 1687 C CA . THR B 1 43 ? -14.711 19.375 -13.242 1 82.56 43 THR B CA 1
ATOM 1688 C C . THR B 1 43 ? -13.914 18.578 -14.273 1 82.56 43 THR B C 1
ATOM 1690 O O . THR B 1 43 ? -13.055 19.125 -14.969 1 82.56 43 THR B O 1
ATOM 1693 N N . VAL B 1 44 ? -14.141 17.297 -14.266 1 83.31 44 VAL B N 1
ATOM 1694 C CA . VAL B 1 44 ? -13.43 16.453 -15.219 1 83.31 44 VAL B CA 1
ATOM 1695 C C . VAL B 1 44 ? -14.422 15.773 -16.156 1 83.31 44 VAL B C 1
ATOM 1697 O O . VAL B 1 44 ? -15.594 15.594 -15.805 1 83.31 44 VAL B O 1
ATOM 1700 N N . PRO B 1 45 ? -13.891 15.43 -17.391 1 79.94 45 PRO B N 1
ATOM 1701 C CA . PRO B 1 45 ? -14.773 14.656 -18.266 1 79.94 45 PRO B CA 1
ATOM 1702 C C . PRO B 1 45 ? -15.219 13.336 -17.641 1 79.94 45 PRO B C 1
ATOM 1704 O O . PRO B 1 45 ? -14.445 12.703 -16.922 1 79.94 45 PRO B O 1
ATOM 1707 N N . GLY B 1 46 ? -16.484 12.852 -17.859 1 75 46 GLY B N 1
ATOM 1708 C CA . GLY B 1 46 ? -16.969 11.578 -17.375 1 75 46 GLY B CA 1
ATOM 1709 C C . GLY B 1 46 ? -17.719 11.703 -16.047 1 75 46 GLY B C 1
ATOM 1710 O O . GLY B 1 46 ? -18.344 10.742 -15.594 1 75 46 GLY B O 1
ATOM 1711 N N . GLY B 1 47 ? -17.547 12.914 -15.414 1 68.94 47 GLY B N 1
ATOM 1712 C CA . GLY B 1 47 ? -18.391 13.18 -14.258 1 68.94 47 GLY B CA 1
ATOM 1713 C C . GLY B 1 47 ? -17.719 12.844 -12.945 1 68.94 47 GLY B C 1
ATOM 1714 O O . GLY B 1 47 ? -18.359 12.844 -11.891 1 68.94 47 GLY B O 1
ATOM 1715 N N . ASP B 1 48 ? -16.5 12.5 -13.047 1 74.31 48 ASP B N 1
ATOM 1716 C CA . ASP B 1 48 ? -15.836 12.242 -11.773 1 74.31 48 ASP B CA 1
ATOM 1717 C C . ASP B 1 48 ? -15.703 13.516 -10.953 1 74.31 48 ASP B C 1
ATOM 1719 O O . ASP B 1 48 ? -15.445 14.594 -11.5 1 74.31 48 ASP B O 1
ATOM 1723 N N . ASN B 1 49 ? -15.953 13.383 -9.656 1 85.31 49 ASN B N 1
ATOM 1724 C CA . ASN B 1 49 ? -15.68 14.469 -8.719 1 85.31 49 ASN B CA 1
ATOM 1725 C C . ASN B 1 49 ? -14.25 14.414 -8.203 1 85.31 49 ASN B C 1
ATOM 1727 O O . ASN B 1 49 ? -13.875 13.484 -7.484 1 85.31 49 ASN B O 1
ATOM 1731 N N . VAL B 1 50 ? -13.484 15.43 -8.703 1 92.06 50 VAL B N 1
ATOM 1732 C CA . VAL B 1 50 ? -12.086 15.5 -8.312 1 92.06 50 VAL B CA 1
ATOM 1733 C C . VAL B 1 50 ? -11.812 16.812 -7.582 1 92.06 50 VAL B C 1
ATOM 1735 O O . VAL B 1 50 ? -12.305 17.875 -7.984 1 92.06 50 VAL B O 1
ATOM 1738 N N . ALA B 1 51 ? -11.078 16.719 -6.473 1 93.88 51 ALA B N 1
ATOM 1739 C CA . ALA B 1 51 ? -10.609 17.906 -5.754 1 93.88 51 ALA B CA 1
ATOM 1740 C C . ALA B 1 51 ? -9.086 17.922 -5.648 1 93.88 51 ALA B C 1
ATOM 1742 O O . ALA B 1 51 ? -8.461 16.875 -5.457 1 93.88 51 ALA B O 1
ATOM 1743 N N . ALA B 1 52 ? -8.531 19.094 -5.84 1 95.12 52 ALA B N 1
ATOM 1744 C CA . ALA B 1 52 ? -7.117 19.312 -5.543 1 95.12 52 ALA B CA 1
ATOM 1745 C C . ALA B 1 52 ? -6.938 19.969 -4.184 1 95.12 52 ALA B C 1
ATOM 1747 O O . ALA B 1 52 ? -7.629 20.938 -3.859 1 95.12 52 ALA B O 1
ATOM 1748 N N . VAL B 1 53 ? -6.031 19.453 -3.355 1 94.31 53 VAL B N 1
ATOM 1749 C CA . VAL B 1 53 ? -5.789 19.938 -2.002 1 94.31 53 VAL B CA 1
ATOM 1750 C C . VAL B 1 53 ? -4.316 20.312 -1.841 1 94.31 53 VAL B C 1
ATOM 1752 O O . VAL B 1 53 ? -3.443 19.438 -1.874 1 94.31 53 VAL B O 1
ATOM 1755 N N . PRO B 1 54 ? -4.008 21.516 -1.651 1 95.75 54 PRO B N 1
ATOM 1756 C CA . PRO B 1 54 ? -2.6 21.906 -1.504 1 95.75 54 PRO B CA 1
ATOM 1757 C C . PRO B 1 54 ? -2 21.438 -0.176 1 95.75 54 PRO B C 1
ATOM 1759 O O . PRO B 1 54 ? -2.688 21.453 0.849 1 95.75 54 PRO B O 1
ATOM 1762 N N . ASN B 1 55 ? -0.789 21.016 -0.202 1 97.06 55 ASN B N 1
ATOM 1763 C CA . ASN B 1 55 ? -0.011 20.812 1.016 1 97.06 55 ASN B CA 1
ATOM 1764 C C . ASN B 1 55 ? 0.61 22.109 1.51 1 97.06 55 ASN B C 1
ATOM 1766 O O . ASN B 1 55 ? 1.51 22.656 0.868 1 97.06 55 ASN B O 1
ATOM 1770 N N . ARG B 1 56 ? 0.258 22.578 2.643 1 96.62 56 ARG B N 1
ATOM 1771 C CA . ARG B 1 56 ? 0.71 23.875 3.127 1 96.62 56 ARG B CA 1
ATOM 1772 C C . ARG B 1 56 ? 1.956 23.734 3.994 1 96.62 56 ARG B C 1
ATOM 1774 O O . ARG B 1 56 ? 2.568 24.734 4.379 1 96.62 56 ARG B O 1
ATOM 1781 N N . GLY B 1 57 ? 2.268 22.547 4.383 1 97.31 57 GLY B N 1
ATOM 1782 C CA . GLY B 1 57 ? 3.438 22.297 5.207 1 97.31 57 GLY B CA 1
ATOM 1783 C C . GLY B 1 57 ? 3.191 21.266 6.293 1 97.31 57 GLY B C 1
ATOM 1784 O O . GLY B 1 57 ? 2.312 20.406 6.152 1 97.31 57 GLY B O 1
ATOM 1785 N N . GLY B 1 58 ? 4.082 21.297 7.277 1 96.69 58 GLY B N 1
ATOM 1786 C CA . GLY B 1 58 ? 3.961 20.391 8.398 1 96.69 58 GLY B CA 1
ATOM 1787 C C . GLY B 1 58 ? 5.293 19.844 8.883 1 96.69 58 GLY B C 1
ATOM 1788 O O . GLY B 1 58 ? 6.332 20.094 8.266 1 96.69 58 GLY B O 1
ATOM 1789 N N . LYS B 1 59 ? 5.18 19.141 9.953 1 97.56 59 LYS B N 1
ATOM 1790 C CA . LYS B 1 59 ? 6.371 18.594 10.594 1 97.56 59 LYS B CA 1
ATOM 1791 C C . LYS B 1 59 ? 6.496 17.094 10.336 1 97.56 59 LYS B C 1
ATOM 1793 O O . LYS B 1 59 ? 5.488 16.391 10.25 1 97.56 59 LYS B O 1
ATOM 1798 N N . VAL B 1 60 ? 7.719 16.703 10.242 1 98 60 VAL B N 1
ATOM 1799 C CA . VAL B 1 60 ? 8.031 15.289 10.109 1 98 60 VAL B CA 1
ATOM 1800 C C . VAL B 1 60 ? 9.016 14.875 11.203 1 98 60 VAL B C 1
ATOM 1802 O O . VAL B 1 60 ? 10 15.578 11.461 1 98 60 VAL B O 1
ATOM 1805 N N . SER B 1 61 ? 8.773 13.766 11.781 1 97.69 61 SER B N 1
ATOM 1806 C CA . SER B 1 61 ? 9.68 13.211 12.781 1 97.69 61 SER B CA 1
ATOM 1807 C C . SER B 1 61 ? 9.836 11.703 12.609 1 97.69 61 SER B C 1
ATOM 1809 O O . SER B 1 61 ? 9.078 11.078 11.867 1 97.69 61 SER B O 1
ATOM 1811 N N . GLY B 1 62 ? 10.875 11.102 13.328 1 97.25 62 GLY B N 1
ATOM 1812 C CA . GLY B 1 62 ? 11.188 9.688 13.227 1 97.25 62 GLY B CA 1
ATOM 1813 C C . GLY B 1 62 ? 12.516 9.414 12.547 1 97.25 62 GLY B C 1
ATOM 1814 O O . GLY B 1 62 ? 13.547 9.977 12.938 1 97.25 62 GLY B O 1
ATOM 1815 N N . ALA B 1 63 ? 12.508 8.602 11.492 1 97.31 63 ALA B N 1
ATOM 1816 C CA . ALA B 1 63 ? 13.727 8.258 10.773 1 97.31 63 ALA B CA 1
ATOM 1817 C C . ALA B 1 63 ? 14.328 9.484 10.086 1 97.31 63 ALA B C 1
ATOM 1819 O O . ALA B 1 63 ? 15.5 9.477 9.695 1 97.31 63 ALA B O 1
ATOM 1820 N N . PHE B 1 64 ? 13.539 10.422 9.875 1 97.62 64 PHE B N 1
ATOM 1821 C CA . PHE B 1 64 ? 13.898 11.719 9.328 1 97.62 64 PHE B CA 1
ATOM 1822 C C . PHE B 1 64 ? 13.219 12.844 10.109 1 97.62 64 PHE B C 1
ATOM 1824 O O . PHE B 1 64 ? 12.008 12.812 10.328 1 97.62 64 PHE B O 1
ATOM 1831 N N . ASN B 1 65 ? 13.945 13.773 10.539 1 97.81 65 ASN B N 1
ATOM 1832 C CA . ASN B 1 65 ? 13.391 14.93 11.234 1 97.81 65 ASN B CA 1
ATOM 1833 C C . ASN B 1 65 ? 13.484 16.188 10.383 1 97.81 65 ASN B C 1
ATOM 1835 O O . ASN B 1 65 ? 14.57 16.594 9.953 1 97.81 65 ASN B O 1
ATOM 1839 N N . GLY B 1 66 ? 12.375 16.781 10.141 1 98.25 66 GLY B N 1
ATOM 1840 C CA . GLY B 1 66 ? 12.305 17.953 9.289 1 98.25 66 GLY B CA 1
ATOM 1841 C C . GLY B 1 66 ? 10.883 18.453 9.07 1 98.25 66 GLY B C 1
ATOM 1842 O O . GLY B 1 66 ? 10.086 18.5 10.008 1 98.25 66 GLY B O 1
ATOM 1843 N N . GLU B 1 67 ? 10.672 18.906 7.871 1 98.56 67 GLU B N 1
ATOM 1844 C CA . GLU B 1 67 ? 9.359 19.469 7.547 1 98.56 67 GLU B CA 1
ATOM 1845 C C . GLU B 1 67 ? 8.977 19.156 6.102 1 98.56 67 GLU B C 1
ATOM 1847 O O . GLU B 1 67 ? 9.812 18.719 5.309 1 98.56 67 GLU B O 1
ATOM 1852 N N . ILE B 1 68 ? 7.707 19.344 5.883 1 98.38 68 ILE B N 1
ATOM 1853 C CA . ILE B 1 68 ? 7.195 19.312 4.52 1 98.38 68 ILE B CA 1
ATOM 1854 C C . ILE B 1 68 ? 7.383 20.688 3.863 1 98.38 68 ILE B C 1
ATOM 1856 O O . ILE B 1 68 ? 7.055 21.719 4.453 1 98.38 68 ILE B O 1
ATOM 1860 N N . ILE B 1 69 ? 7.922 20.703 2.623 1 97.94 69 ILE B N 1
ATOM 1861 C CA . ILE B 1 69 ? 7.977 21.953 1.895 1 97.94 69 ILE B CA 1
ATOM 1862 C C . ILE B 1 69 ? 6.566 22.391 1.495 1 97.94 69 ILE B C 1
ATOM 1864 O O . ILE B 1 69 ? 5.91 21.719 0.701 1 97.94 69 ILE B O 1
ATOM 1868 N N . GLY B 1 70 ? 6.188 23.484 2.014 1 96.69 70 GLY B N 1
ATOM 1869 C CA . GLY B 1 70 ? 4.836 23.969 1.786 1 96.69 70 GLY B CA 1
ATOM 1870 C C . GLY B 1 70 ? 4.621 24.5 0.383 1 96.69 70 GLY B C 1
ATOM 1871 O O . GLY B 1 70 ? 5.539 25.047 -0.228 1 96.69 70 GLY B O 1
ATOM 1872 N N . ASN B 1 71 ? 3.377 24.281 -0.14 1 95.81 71 ASN B N 1
ATOM 1873 C CA . ASN B 1 71 ? 2.865 24.859 -1.375 1 95.81 71 ASN B CA 1
ATOM 1874 C C . ASN B 1 71 ? 3.689 24.438 -2.584 1 95.81 71 ASN B C 1
ATOM 1876 O O . ASN B 1 71 ? 3.764 25.156 -3.58 1 95.81 71 ASN B O 1
ATOM 1880 N N . LEU B 1 72 ? 4.406 23.438 -2.457 1 96.62 72 LEU B N 1
ATOM 1881 C CA . LEU B 1 72 ? 5.172 22.891 -3.57 1 96.62 72 LEU B CA 1
ATOM 1882 C C . LEU B 1 72 ? 4.375 21.797 -4.289 1 96.62 72 LEU B C 1
ATOM 1884 O O . LEU B 1 72 ? 4.473 21.656 -5.512 1 96.62 72 LEU B O 1
ATOM 1888 N N . THR B 1 73 ? 3.697 20.969 -3.51 1 96.94 73 THR B N 1
ATOM 1889 C CA . THR B 1 73 ? 2.918 19.844 -4.027 1 96.94 73 THR B CA 1
ATOM 1890 C C . THR B 1 73 ? 1.489 19.891 -3.494 1 96.94 73 THR B C 1
ATOM 1892 O O . THR B 1 73 ? 1.117 20.828 -2.775 1 96.94 73 THR B O 1
ATOM 1895 N N . GLY B 1 74 ? 0.735 18.859 -3.881 1 96.5 74 GLY B N 1
ATOM 1896 C CA . GLY B 1 74 ? -0.641 18.719 -3.434 1 96.5 74 GLY B CA 1
ATOM 1897 C C . GLY B 1 74 ? -1.204 17.328 -3.689 1 96.5 74 GLY B C 1
ATOM 1898 O O . GLY B 1 74 ? -0.552 16.5 -4.32 1 96.5 74 GLY B O 1
ATOM 1899 N N . ALA B 1 75 ? -2.402 17.219 -3.123 1 96.44 75 ALA B N 1
ATOM 1900 C CA . ALA B 1 75 ? -3.104 15.945 -3.285 1 96.44 75 ALA B CA 1
ATOM 1901 C C . ALA B 1 75 ? -4.238 16.078 -4.297 1 96.44 75 ALA B C 1
ATOM 1903 O O . ALA B 1 75 ? -4.801 17.156 -4.477 1 96.44 75 ALA B O 1
ATOM 1904 N N . LEU B 1 76 ? -4.457 15 -4.992 1 96.62 76 LEU B N 1
ATOM 1905 C CA . LEU B 1 76 ? -5.688 14.812 -5.75 1 96.62 76 LEU B CA 1
ATOM 1906 C C . LEU B 1 76 ? -6.602 13.805 -5.062 1 96.62 76 LEU B C 1
ATOM 1908 O O . LEU B 1 76 ? -6.145 12.734 -4.637 1 96.62 76 LEU B O 1
ATOM 1912 N N . GLU B 1 77 ? -7.781 14.258 -4.965 1 94.88 77 GLU B N 1
ATOM 1913 C CA . GLU B 1 77 ? -8.812 13.414 -4.371 1 94.88 77 GLU B CA 1
ATOM 1914 C C . GLU B 1 77 ? -9.93 13.133 -5.363 1 94.88 77 GLU B C 1
ATOM 1916 O O . GLU B 1 77 ? -10.523 14.062 -5.922 1 94.88 77 GLU B O 1
ATOM 1921 N N . THR B 1 78 ? -10.227 11.867 -5.57 1 95.31 78 THR B N 1
ATOM 1922 C CA . THR B 1 78 ? -11.297 11.453 -6.469 1 95.31 78 THR B CA 1
ATOM 1923 C C . THR B 1 78 ? -12.367 10.68 -5.707 1 95.31 78 THR B C 1
ATOM 1925 O O . THR B 1 78 ? -12.07 9.695 -5.031 1 95.31 78 THR B O 1
ATOM 1928 N N . LEU B 1 79 ? -13.578 11.141 -5.867 1 94.06 79 LEU B N 1
ATOM 1929 C CA . LEU B 1 79 ? -14.688 10.453 -5.215 1 94.06 79 LEU B CA 1
ATOM 1930 C C . LEU B 1 79 ? -14.891 9.07 -5.812 1 94.06 79 LEU B C 1
ATOM 1932 O O . LEU B 1 79 ? -14.898 8.906 -7.035 1 94.06 79 LEU B O 1
ATOM 1936 N N . LEU B 1 80 ? -15.031 8.117 -4.934 1 92.88 80 LEU B N 1
ATOM 1937 C CA . LEU B 1 80 ? -15.336 6.758 -5.363 1 92.88 80 LEU B CA 1
ATOM 1938 C C . LEU B 1 80 ? -16.828 6.48 -5.27 1 92.88 80 LEU B C 1
ATOM 1940 O O . LEU B 1 80 ? -17.469 6.852 -4.285 1 92.88 80 LEU B O 1
ATOM 1944 N N . PRO B 1 81 ? -17.344 5.867 -6.344 1 89.75 81 PRO B N 1
ATOM 1945 C CA . PRO B 1 81 ? -18.75 5.504 -6.254 1 89.75 81 PRO B CA 1
ATOM 1946 C C . PRO B 1 81 ? -19.031 4.484 -5.148 1 89.75 81 PRO B C 1
ATOM 1948 O O . PRO B 1 81 ? -18.375 3.445 -5.082 1 89.75 81 PRO B O 1
ATOM 1951 N N . SER B 1 82 ? -19.938 4.852 -4.285 1 91.5 82 SER B N 1
ATOM 1952 C CA . SER B 1 82 ? -20.297 3.961 -3.182 1 91.5 82 SER B CA 1
ATOM 1953 C C . SER B 1 82 ? -21.719 4.238 -2.682 1 91.5 82 SER B C 1
ATOM 1955 O O . SER B 1 82 ? -22.141 5.395 -2.611 1 91.5 82 SER B O 1
ATOM 1957 N N . ASP B 1 83 ? -22.391 3.146 -2.227 1 88.88 83 ASP B N 1
ATOM 1958 C CA . ASP B 1 83 ? -23.719 3.287 -1.642 1 88.88 83 ASP B CA 1
ATOM 1959 C C . ASP B 1 83 ? -23.672 3.178 -0.12 1 88.88 83 ASP B C 1
ATOM 1961 O O . ASP B 1 83 ? -24.688 3.33 0.557 1 88.88 83 ASP B O 1
ATOM 1965 N N . VAL B 1 84 ? -22.562 2.928 0.433 1 87.69 84 VAL B N 1
ATOM 1966 C CA . VAL B 1 84 ? -22.516 2.59 1.851 1 87.69 84 VAL B CA 1
ATOM 1967 C C . VAL B 1 84 ? -21.672 3.619 2.6 1 87.69 84 VAL B C 1
ATOM 1969 O O . VAL B 1 84 ? -21.531 3.543 3.822 1 87.69 84 VAL B O 1
ATOM 1972 N N . GLY B 1 85 ? -21.109 4.547 1.955 1 90.56 85 GLY B N 1
ATOM 1973 C CA . GLY B 1 85 ? -20.281 5.562 2.572 1 90.56 85 GLY B CA 1
ATOM 1974 C C . GLY B 1 85 ? -19.625 6.488 1.563 1 90.56 85 GLY B C 1
ATOM 1975 O O . GLY B 1 85 ? -19.891 6.402 0.364 1 90.56 85 GLY B O 1
ATOM 1976 N N . GLU B 1 86 ? -18.906 7.387 2.174 1 93.19 86 GLU B N 1
ATOM 1977 C CA . GLU B 1 86 ? -18.141 8.305 1.333 1 93.19 86 GLU B CA 1
ATOM 1978 C C . GLU B 1 86 ? -16.656 7.969 1.346 1 93.19 86 GLU B C 1
ATOM 1980 O O . GLU B 1 86 ? -16.016 8.031 2.393 1 93.19 86 GLU B O 1
ATOM 1985 N N . TYR B 1 87 ? -16.203 7.621 0.198 1 95.81 87 TYR B N 1
ATOM 1986 C CA . TYR B 1 87 ? -14.812 7.23 0.011 1 95.81 87 TYR B CA 1
ATOM 1987 C C . TYR B 1 87 ? -14.18 8.008 -1.137 1 95.81 87 TYR B C 1
ATOM 1989 O O . TYR B 1 87 ? -14.844 8.312 -2.131 1 95.81 87 TYR B O 1
ATOM 1997 N N . THR B 1 88 ? -12.906 8.297 -0.964 1 95.69 88 THR B N 1
ATOM 1998 C CA . THR B 1 88 ? -12.156 8.898 -2.059 1 95.69 88 THR B CA 1
ATOM 1999 C C . THR B 1 88 ? -10.82 8.18 -2.264 1 95.69 88 THR B C 1
ATOM 2001 O O . THR B 1 88 ? -10.281 7.594 -1.325 1 95.69 88 THR B O 1
ATOM 2004 N N . ARG B 1 89 ? -10.406 8.164 -3.484 1 96.81 89 ARG B N 1
ATOM 2005 C CA . ARG B 1 89 ? -9.008 7.871 -3.779 1 96.81 89 ARG B CA 1
ATOM 2006 C C . ARG B 1 89 ? -8.125 9.086 -3.523 1 96.81 89 ARG B C 1
ATOM 2008 O O . ARG B 1 89 ? -8.414 10.188 -4 1 96.81 89 ARG B O 1
ATOM 2015 N N . TRP B 1 90 ? -7.102 8.867 -2.791 1 96.94 90 TRP B N 1
ATOM 2016 C CA . TRP B 1 90 ? -6.176 9.93 -2.4 1 96.94 90 TRP B CA 1
ATOM 2017 C C . TRP B 1 90 ? -4.801 9.703 -3.021 1 96.94 90 TRP B C 1
ATOM 2019 O O . TRP B 1 90 ? -4.211 8.625 -2.867 1 96.94 90 TRP B O 1
ATOM 2029 N N . GLU B 1 91 ? -4.293 10.641 -3.719 1 98.19 91 GLU B N 1
ATOM 2030 C CA . GLU B 1 91 ? -2.936 10.664 -4.258 1 98.19 91 GLU B CA 1
ATOM 2031 C C . GLU B 1 91 ? -2.203 11.938 -3.846 1 98.19 91 GLU B C 1
ATOM 2033 O O . GLU B 1 91 ? -2.674 13.047 -4.113 1 98.19 91 GLU B O 1
ATOM 2038 N N . ASN B 1 92 ? -1.094 11.781 -3.229 1 98.19 92 ASN B N 1
ATOM 2039 C CA . ASN B 1 92 ? -0.369 12.922 -2.682 1 98.19 92 ASN B CA 1
ATOM 2040 C C . ASN B 1 92 ? 1.142 12.734 -2.797 1 98.19 92 ASN B C 1
ATOM 2042 O O . ASN B 1 92 ? 1.666 11.672 -2.465 1 98.19 92 ASN B O 1
ATOM 2046 N N . ASP B 1 93 ? 1.826 13.711 -3.26 1 98.44 93 ASP B N 1
ATOM 2047 C CA . ASP B 1 93 ? 3.281 13.797 -3.18 1 98.44 93 ASP B CA 1
ATOM 2048 C C . ASP B 1 93 ? 3.713 14.828 -2.139 1 98.44 93 ASP B C 1
ATOM 2050 O O . ASP B 1 93 ? 3.193 15.945 -2.111 1 98.44 93 ASP B O 1
ATOM 2054 N N . LEU B 1 94 ? 4.605 14.414 -1.341 1 98.56 94 LEU B N 1
ATOM 2055 C CA . LEU B 1 94 ? 5.223 15.297 -0.353 1 98.56 94 LEU B CA 1
ATOM 2056 C C . LEU B 1 94 ? 6.734 15.352 -0.544 1 98.56 94 LEU B C 1
ATOM 2058 O O . LEU B 1 94 ? 7.355 14.352 -0.905 1 98.56 94 LEU B O 1
ATOM 2062 N N . VAL B 1 95 ? 7.242 16.516 -0.276 1 98.75 95 VAL B N 1
ATOM 2063 C CA . VAL B 1 95 ? 8.695 16.641 -0.19 1 98.75 95 VAL B CA 1
ATOM 2064 C C . VAL B 1 95 ? 9.094 17.016 1.235 1 98.75 95 VAL B C 1
ATOM 2066 O O . VAL B 1 95 ? 8.766 18.094 1.718 1 98.75 95 VAL B O 1
ATOM 2069 N N . PHE B 1 96 ? 9.781 16.047 1.842 1 98.69 96 PHE B N 1
ATOM 2070 C CA . PHE B 1 96 ? 10.391 16.328 3.135 1 98.69 96 PHE B CA 1
ATOM 2071 C C . PHE B 1 96 ? 11.734 17.031 2.961 1 98.69 96 PHE B C 1
ATOM 2073 O O . PHE B 1 96 ? 12.484 16.719 2.029 1 98.69 96 PHE B O 1
ATOM 2080 N N . THR B 1 97 ? 12.008 17.938 3.904 1 98.69 97 THR B N 1
ATOM 2081 C CA . THR B 1 97 ? 13.312 18.594 3.928 1 98.69 97 THR B CA 1
ATOM 2082 C C . THR B 1 97 ? 13.758 18.859 5.363 1 98.69 97 THR B C 1
ATOM 2084 O O . THR B 1 97 ? 12.953 18.781 6.293 1 98.69 97 THR B O 1
ATOM 2087 N N . ASN B 1 98 ? 15.039 18.953 5.547 1 98 98 ASN B N 1
ATOM 2088 C CA . ASN B 1 98 ? 15.555 19.328 6.855 1 98 98 ASN B CA 1
ATOM 2089 C C . ASN B 1 98 ? 16.531 20.5 6.75 1 98 98 ASN B C 1
ATOM 2091 O O . ASN B 1 98 ? 16.656 21.125 5.691 1 98 98 ASN B O 1
ATOM 2095 N N . ALA B 1 99 ? 17.141 20.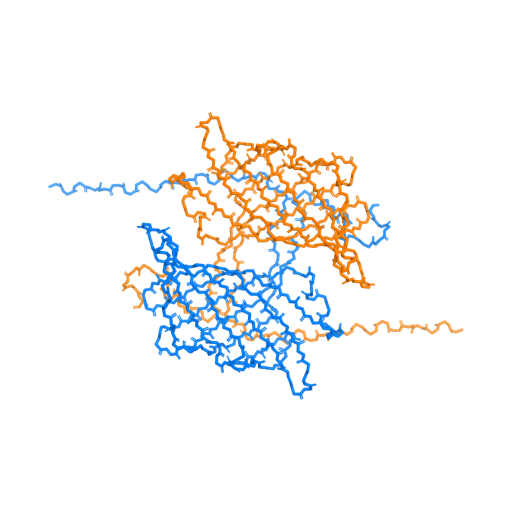828 7.879 1 96.88 99 ALA B N 1
ATOM 2096 C CA . ALA B 1 99 ? 18 22 7.969 1 96.88 99 ALA B CA 1
ATOM 2097 C C . ALA B 1 99 ? 19.203 21.859 7.043 1 96.88 99 ALA B C 1
ATOM 2099 O O . ALA B 1 99 ? 19.75 22.859 6.562 1 96.88 99 ALA B O 1
ATOM 2100 N N . ASN B 1 100 ? 19.594 20.688 6.75 1 97.31 100 ASN B N 1
ATOM 2101 C CA . ASN B 1 100 ? 20.75 20.422 5.883 1 97.31 100 ASN B CA 1
ATOM 2102 C C . ASN B 1 100 ? 20.328 20.375 4.414 1 97.31 100 ASN B C 1
ATOM 2104 O O . ASN B 1 100 ? 21.141 20.016 3.549 1 97.31 100 ASN B O 1
ATOM 2108 N N . LYS B 1 101 ? 19.094 20.547 4.137 1 96.88 101 LYS B N 1
ATOM 2109 C CA . LYS B 1 101 ? 18.516 20.547 2.795 1 96.88 101 LYS B CA 1
ATOM 2110 C C . LYS B 1 101 ? 18.547 19.156 2.174 1 96.88 101 LYS B C 1
ATOM 2112 O O . LYS B 1 101 ? 18.594 19.016 0.951 1 96.88 101 LYS B O 1
ATOM 2117 N N . ASP B 1 102 ? 18.656 18.234 3.068 1 98.06 102 ASP B N 1
ATOM 2118 C CA . ASP B 1 102 ? 18.359 16.875 2.602 1 98.06 102 ASP B CA 1
ATOM 2119 C C . ASP B 1 102 ? 16.875 16.75 2.242 1 98.06 102 ASP B C 1
ATOM 2121 O O . ASP B 1 102 ? 16.016 17.312 2.916 1 98.06 102 ASP B O 1
ATOM 2125 N N . ARG B 1 103 ? 16.641 15.906 1.176 1 98.56 103 ARG B N 1
ATOM 2126 C CA . ARG B 1 103 ? 15.242 15.836 0.736 1 98.56 103 ARG B CA 1
ATOM 2127 C C . ARG B 1 103 ? 14.82 14.391 0.491 1 98.56 103 ARG B C 1
ATOM 2129 O O . ARG B 1 103 ? 15.633 13.562 0.066 1 98.56 103 ARG B O 1
ATOM 2136 N N . ILE B 1 104 ? 13.578 14.172 0.773 1 98.75 104 ILE B N 1
ATOM 2137 C CA . ILE B 1 104 ? 12.891 12.922 0.476 1 98.75 104 ILE B CA 1
ATOM 2138 C C . ILE B 1 104 ? 11.594 13.211 -0.272 1 98.75 104 ILE B C 1
ATOM 2140 O O . ILE B 1 104 ? 10.773 14.008 0.18 1 98.75 104 ILE B O 1
ATOM 2144 N N . LEU B 1 105 ? 11.438 12.633 -1.428 1 98.88 105 LEU B N 1
ATOM 2145 C CA . LEU B 1 105 ? 10.125 12.602 -2.057 1 98.88 105 LEU B CA 1
ATOM 2146 C C . LEU B 1 105 ? 9.305 11.422 -1.542 1 98.88 105 LEU B C 1
ATOM 2148 O O . LEU B 1 105 ? 9.766 10.281 -1.573 1 98.88 105 LEU B O 1
ATOM 2152 N N . VAL B 1 106 ? 8.156 11.734 -1.033 1 98.75 106 VAL B N 1
ATOM 2153 C CA . VAL B 1 106 ? 7.219 10.719 -0.564 1 98.75 106 VAL B CA 1
ATOM 2154 C C . VAL B 1 106 ? 5.945 10.766 -1.408 1 98.75 106 VAL B C 1
ATOM 2156 O O . VAL B 1 106 ? 5.297 11.805 -1.513 1 98.75 106 VAL B O 1
ATOM 2159 N N . SER B 1 107 ? 5.609 9.641 -1.996 1 98.75 107 SER B N 1
ATOM 2160 C CA . SER B 1 107 ? 4.363 9.516 -2.746 1 98.75 107 SER B CA 1
ATOM 2161 C C . SER B 1 107 ? 3.391 8.57 -2.049 1 98.75 107 SER B C 1
ATOM 2163 O O . SER B 1 107 ? 3.766 7.469 -1.648 1 98.75 107 SER B O 1
ATOM 2165 N N . ILE B 1 108 ? 2.15 9.07 -1.909 1 98.62 108 ILE B N 1
ATOM 2166 C CA . ILE B 1 108 ? 1.136 8.305 -1.195 1 98.62 108 ILE B CA 1
ATOM 2167 C C . ILE B 1 108 ? -0.066 8.062 -2.107 1 98.62 108 ILE B C 1
ATOM 2169 O O . ILE B 1 108 ? -0.559 8.992 -2.752 1 98.62 108 ILE B O 1
ATOM 2173 N N . THR B 1 109 ? -0.496 6.867 -2.221 1 98.56 109 THR B N 1
ATOM 2174 C CA . THR B 1 109 ? -1.77 6.48 -2.818 1 98.56 109 THR B CA 1
ATOM 2175 C C . THR B 1 109 ? -2.613 5.688 -1.828 1 98.56 109 THR B C 1
ATOM 2177 O O . THR B 1 109 ? -2.117 4.758 -1.187 1 98.56 109 THR B O 1
ATOM 2180 N N . GLY B 1 110 ? -3.838 6.121 -1.69 1 98.12 110 GLY B N 1
ATOM 2181 C CA . GLY B 1 110 ? -4.668 5.43 -0.718 1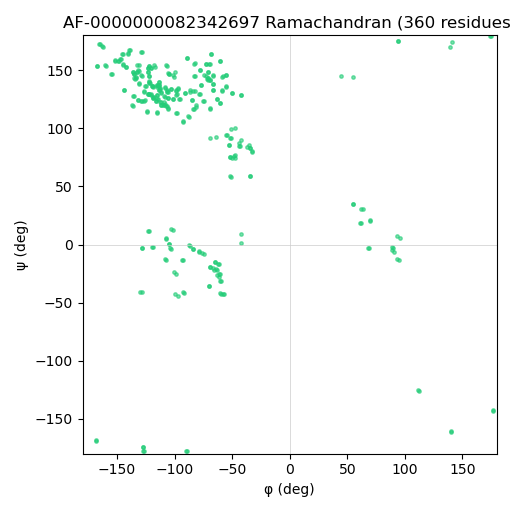 98.12 110 GLY B CA 1
ATOM 2182 C C . GLY B 1 110 ? -6.137 5.797 -0.817 1 98.12 110 GLY B C 1
ATOM 2183 O O . GLY B 1 110 ? -6.586 6.301 -1.849 1 98.12 110 GLY B O 1
ATOM 2184 N N . THR B 1 111 ? -6.863 5.367 0.199 1 98.12 111 THR B N 1
ATOM 2185 C CA . THR B 1 111 ? -8.297 5.613 0.282 1 98.12 111 THR B CA 1
ATOM 2186 C C . THR B 1 111 ? -8.648 6.359 1.567 1 98.12 111 THR B C 1
ATOM 2188 O O . THR B 1 111 ? -8.109 6.047 2.635 1 98.12 111 THR B O 1
ATOM 2191 N N . VAL B 1 112 ? -9.547 7.27 1.413 1 96.94 112 VAL B N 1
ATOM 2192 C CA . VAL B 1 112 ? -10.023 8.055 2.551 1 96.94 112 VAL B CA 1
ATOM 2193 C C . VAL B 1 112 ? -11.492 7.754 2.807 1 96.94 112 VAL B C 1
ATOM 2195 O O . VAL B 1 112 ? -12.289 7.668 1.868 1 96.94 112 VAL B O 1
ATOM 2198 N N . THR B 1 113 ? -11.797 7.602 4.02 1 96.25 113 THR B N 1
ATOM 2199 C CA . THR B 1 113 ? -13.172 7.523 4.496 1 96.25 113 THR B CA 1
ATOM 2200 C C . THR B 1 113 ? -13.586 8.836 5.152 1 96.25 113 THR B C 1
ATOM 2202 O O . THR B 1 113 ? -12.859 9.383 5.98 1 96.25 113 THR B O 1
ATOM 2205 N N . TYR B 1 114 ? -14.711 9.234 4.777 1 93.94 114 TYR B N 1
ATOM 2206 C CA . TYR B 1 114 ? -15.281 10.438 5.379 1 93.94 114 TYR B CA 1
ATOM 2207 C C . TYR B 1 114 ? -16.547 10.109 6.16 1 93.94 114 TYR B C 1
ATOM 2209 O O . TYR B 1 114 ? -17.484 9.516 5.617 1 93.94 114 TYR B O 1
ATOM 2217 N N . ALA B 1 115 ? -16.547 10.578 7.379 1 93.38 115 ALA B N 1
ATOM 2218 C CA . ALA B 1 115 ? -17.719 10.492 8.227 1 93.38 115 ALA B CA 1
ATOM 2219 C C . ALA B 1 115 ? -17.578 11.375 9.469 1 93.38 115 ALA B C 1
ATOM 2221 O O . ALA B 1 115 ? -16.453 11.656 9.906 1 93.38 115 ALA B O 1
ATOM 2222 N N . ASN B 1 116 ? -18.703 11.812 10.016 1 92.75 116 ASN B N 1
ATOM 2223 C CA . ASN B 1 116 ? -18.719 12.555 11.273 1 92.75 116 ASN B CA 1
ATOM 2224 C C . ASN B 1 116 ? -17.812 13.773 11.219 1 92.75 116 ASN B C 1
ATOM 2226 O O . ASN B 1 116 ? -17.062 14.039 12.164 1 92.75 116 ASN B O 1
ATOM 2230 N N . GLU B 1 117 ? -17.703 14.414 10.102 1 88.75 117 GLU B N 1
ATOM 2231 C CA . GLU B 1 117 ? -16.922 15.617 9.875 1 88.75 117 GLU B CA 1
ATOM 2232 C C . GLU B 1 117 ? -15.43 15.352 10.094 1 88.75 117 GLU B C 1
ATOM 2234 O O . GLU B 1 117 ? -14.711 16.203 10.625 1 88.75 117 GLU B O 1
ATOM 2239 N N . ALA B 1 118 ? -15.109 14.172 9.82 1 92.75 118 ALA B N 1
ATOM 2240 C CA . ALA B 1 118 ? -13.719 13.758 9.945 1 92.75 118 ALA B CA 1
ATOM 2241 C C . ALA B 1 118 ? -13.312 12.836 8.797 1 92.75 118 ALA B C 1
ATOM 2243 O O . ALA B 1 118 ? -14.164 12.391 8.023 1 92.75 118 ALA B O 1
ATOM 2244 N N . LEU B 1 119 ? -12.055 12.703 8.672 1 95 119 LEU B N 1
ATOM 2245 C CA . LEU B 1 119 ? -11.578 11.742 7.684 1 95 119 LEU B CA 1
ATOM 2246 C C . LEU B 1 119 ? -10.523 10.82 8.281 1 95 119 LEU B C 1
ATOM 2248 O O . LEU B 1 119 ? -9.859 11.18 9.258 1 95 119 LEU B O 1
ATOM 2252 N N . HIS B 1 120 ? -10.453 9.648 7.809 1 97.44 120 HIS B N 1
ATOM 2253 C CA . HIS B 1 120 ? -9.453 8.617 8.062 1 97.44 120 HIS B CA 1
ATOM 2254 C C . HIS B 1 120 ? -9 7.953 6.766 1 97.44 120 HIS B C 1
ATOM 2256 O O . HIS B 1 120 ? -9.812 7.75 5.855 1 97.44 120 HIS B O 1
ATOM 2262 N N . GLY B 1 121 ? -7.777 7.664 6.738 1 98 121 GLY B N 1
ATOM 2263 C CA . GLY B 1 121 ? -7.305 7.02 5.523 1 98 121 GLY B CA 1
ATOM 2264 C C . GLY B 1 121 ? -6.16 6.055 5.766 1 98 121 GLY B C 1
ATOM 2265 O O . GLY B 1 121 ? -5.496 6.125 6.801 1 98 121 GLY B O 1
ATOM 2266 N N . PHE B 1 122 ? -6.012 5.164 4.848 1 98.75 122 PHE B N 1
ATOM 2267 C CA . PHE B 1 122 ? -4.84 4.312 4.66 1 98.75 122 PHE B CA 1
ATOM 2268 C C . PHE B 1 122 ? -4.273 4.477 3.256 1 98.75 122 PHE B C 1
ATOM 2270 O O . PHE B 1 122 ? -5.012 4.754 2.311 1 98.75 122 PHE B O 1
ATOM 2277 N N . GLY B 1 123 ? -2.971 4.234 3.195 1 98.75 123 GLY B N 1
ATOM 2278 C CA . GLY B 1 123 ? -2.367 4.262 1.874 1 98.75 123 GLY B CA 1
ATOM 2279 C C . GLY B 1 123 ? -1.008 3.592 1.823 1 98.75 123 GLY B C 1
ATOM 2280 O O . GLY B 1 123 ? -0.507 3.115 2.844 1 98.75 123 GLY B O 1
ATOM 2281 N N . TYR B 1 124 ? -0.572 3.461 0.669 1 98.81 124 TYR B N 1
ATOM 2282 C CA . TYR B 1 124 ? 0.756 2.99 0.292 1 98.81 124 TYR B CA 1
ATOM 2283 C C . TYR B 1 124 ? 1.699 4.16 0.041 1 98.81 124 TYR B C 1
ATOM 2285 O O . TYR B 1 124 ? 1.389 5.059 -0.747 1 98.81 124 TYR B O 1
ATOM 2293 N N . ALA B 1 125 ? 2.801 4.137 0.728 1 98.81 125 ALA B N 1
ATOM 2294 C CA . ALA B 1 125 ? 3.783 5.203 0.544 1 98.81 125 ALA B CA 1
ATOM 2295 C C . ALA B 1 125 ? 5.066 4.664 -0.08 1 98.81 125 ALA B C 1
ATOM 2297 O O . ALA B 1 125 ? 5.539 3.586 0.291 1 98.81 125 ALA B O 1
ATOM 2298 N N . THR B 1 126 ? 5.621 5.418 -0.974 1 98.5 126 THR B N 1
ATOM 2299 C CA . THR B 1 126 ? 6.945 5.152 -1.528 1 98.5 126 THR B CA 1
ATOM 2300 C C . THR B 1 126 ? 7.875 6.344 -1.3 1 98.5 126 THR B C 1
ATOM 2302 O O . THR B 1 126 ? 7.418 7.484 -1.214 1 98.5 126 THR B O 1
ATOM 2305 N N . PHE B 1 127 ? 9.133 6 -1.248 1 98.38 127 PHE B N 1
ATOM 2306 C CA . PHE B 1 127 ? 10.148 7.008 -0.974 1 98.38 127 PHE B CA 1
ATOM 2307 C C . PHE B 1 127 ? 11.188 7.047 -2.088 1 98.38 127 PHE B C 1
ATOM 2309 O O . PHE B 1 127 ? 11.484 6.023 -2.707 1 98.38 127 PHE B O 1
ATOM 2316 N N . LYS B 1 128 ? 11.703 8.203 -2.299 1 98 128 LYS B N 1
ATOM 2317 C CA . LYS B 1 128 ? 12.867 8.43 -3.143 1 98 128 LYS B CA 1
ATOM 2318 C C . LYS B 1 128 ? 13.844 9.406 -2.49 1 98 128 LYS B C 1
ATOM 2320 O O . LYS B 1 128 ? 13.492 10.562 -2.242 1 98 128 LYS B O 1
ATOM 2325 N N . THR B 1 129 ? 15.008 8.969 -2.244 1 98.06 129 THR B N 1
ATOM 2326 C CA . THR B 1 129 ? 16.016 9.812 -1.619 1 98.06 129 THR B CA 1
ATOM 2327 C C . THR B 1 129 ? 17.422 9.266 -1.878 1 98.06 129 THR B C 1
ATOM 2329 O O . THR B 1 129 ? 17.594 8.07 -2.131 1 98.06 129 THR B O 1
ATOM 2332 N N . ASP B 1 130 ? 18.406 10.133 -1.856 1 96.06 130 ASP B N 1
ATOM 2333 C CA . ASP B 1 130 ? 19.797 9.719 -1.961 1 96.06 130 ASP B CA 1
ATOM 2334 C C . ASP B 1 130 ? 20.516 9.852 -0.618 1 96.06 130 ASP B C 1
ATOM 2336 O O . ASP B 1 130 ? 21.734 9.727 -0.543 1 96.06 130 ASP B O 1
ATOM 2340 N N . ILE B 1 131 ? 19.734 10.203 0.407 1 96.56 131 ILE B N 1
ATOM 2341 C CA . ILE B 1 131 ? 20.344 10.258 1.735 1 96.56 131 ILE B CA 1
ATOM 2342 C C . ILE B 1 131 ? 20.891 8.883 2.113 1 96.56 131 ILE B C 1
ATOM 2344 O O . ILE B 1 131 ? 20.125 7.91 2.215 1 96.56 131 ILE B O 1
ATOM 2348 N N . PRO B 1 132 ? 22.125 8.766 2.379 1 95.31 132 PRO B N 1
ATOM 2349 C CA . PRO B 1 132 ? 22.75 7.445 2.543 1 95.31 132 PRO B CA 1
ATOM 2350 C C . PRO B 1 132 ? 22.078 6.605 3.625 1 95.31 132 PRO B C 1
ATOM 2352 O O . PRO B 1 132 ? 21.797 5.422 3.414 1 95.31 132 PRO B O 1
ATOM 2355 N N . SER B 1 133 ? 21.734 7.16 4.754 1 95.44 133 SER B N 1
ATOM 2356 C CA . SER B 1 133 ? 21.188 6.41 5.875 1 95.44 133 SER B CA 1
ATOM 2357 C C . SER B 1 133 ? 19.719 6.035 5.617 1 95.44 133 SER B C 1
ATOM 2359 O O . SER B 1 133 ? 19.141 5.254 6.367 1 95.44 133 SER B O 1
ATOM 2361 N N . LEU B 1 134 ? 19.141 6.562 4.539 1 97.5 134 LEU B N 1
ATOM 2362 C CA . LEU B 1 134 ? 17.719 6.332 4.285 1 97.5 134 LEU B CA 1
ATOM 2363 C C . LEU B 1 134 ? 17.5 5.688 2.916 1 97.5 134 LEU B C 1
ATOM 2365 O O . LEU B 1 134 ? 16.375 5.555 2.457 1 97.5 134 LEU B O 1
ATOM 2369 N N . GLN B 1 135 ? 18.531 5.242 2.33 1 96.44 135 GLN B N 1
ATOM 2370 C CA . GLN B 1 135 ? 18.438 4.637 1.006 1 96.44 135 GLN B CA 1
ATOM 2371 C C . GLN B 1 135 ? 17.531 3.412 1.024 1 96.44 135 GLN B C 1
ATOM 2373 O O . GLN B 1 135 ? 16.828 3.131 0.044 1 96.44 135 GLN B O 1
ATOM 2378 N N . TRP B 1 136 ? 17.547 2.768 2.156 1 96.06 136 TRP B N 1
ATOM 2379 C CA . TRP B 1 136 ? 16.734 1.556 2.289 1 96.06 136 TRP B CA 1
ATOM 2380 C C . TRP B 1 136 ? 15.258 1.855 2.082 1 96.06 136 TRP B C 1
ATOM 2382 O O . TRP B 1 136 ? 14.492 0.985 1.659 1 96.06 136 TRP B O 1
ATOM 2392 N N . THR B 1 137 ? 14.812 3.035 2.309 1 97.81 137 THR B N 1
ATOM 2393 C CA . THR B 1 137 ? 13.398 3.371 2.195 1 97.81 137 THR B CA 1
ATOM 2394 C C . THR B 1 137 ? 12.953 3.342 0.736 1 97.81 137 THR B C 1
ATOM 2396 O O . THR B 1 137 ? 11.758 3.199 0.449 1 97.81 137 THR B O 1
ATOM 2399 N N . ASN B 1 138 ? 13.859 3.43 -0.192 1 97.62 138 ASN B N 1
ATOM 2400 C CA . ASN B 1 138 ? 13.539 3.414 -1.615 1 97.62 138 ASN B CA 1
ATOM 2401 C C . ASN B 1 138 ? 12.953 2.068 -2.043 1 97.62 138 ASN B C 1
ATOM 2403 O O . ASN B 1 138 ? 12.359 1.96 -3.115 1 97.62 138 ASN B O 1
ATOM 2407 N N . TYR B 1 139 ? 13.117 1.09 -1.179 1 96.94 139 TYR B N 1
ATOM 2408 C CA . TYR B 1 139 ? 12.789 -0.264 -1.609 1 96.94 139 TYR B CA 1
ATOM 2409 C C . TYR B 1 139 ? 11.844 -0.938 -0.622 1 96.94 139 TYR B C 1
ATOM 2411 O O . TYR B 1 139 ? 11.406 -2.066 -0.848 1 96.94 139 TYR B O 1
ATOM 2419 N N . ALA B 1 140 ? 11.516 -0.291 0.438 1 97.19 140 ALA B N 1
ATOM 2420 C CA . ALA B 1 140 ? 10.727 -0.89 1.516 1 97.19 140 ALA B CA 1
ATOM 2421 C C . ALA B 1 140 ? 9.234 -0.702 1.276 1 97.19 140 ALA B C 1
ATOM 2423 O O . ALA B 1 140 ? 8.828 0.111 0.441 1 97.19 140 ALA B O 1
ATOM 2424 N N . MET B 1 141 ? 8.5 -1.506 1.936 1 98.31 141 MET B N 1
ATOM 2425 C CA . MET B 1 141 ? 7.047 -1.393 1.947 1 98.31 141 MET B CA 1
ATOM 2426 C C . MET B 1 141 ? 6.578 -0.517 3.105 1 98.31 141 MET B C 1
ATOM 2428 O O . MET B 1 141 ? 6.953 -0.749 4.254 1 98.31 141 MET B O 1
ATOM 2432 N N . PHE B 1 142 ? 5.715 0.43 2.766 1 98.81 142 PHE B N 1
ATOM 2433 C CA . PHE B 1 142 ? 5.18 1.304 3.805 1 98.81 142 PHE B CA 1
ATOM 2434 C C . PHE B 1 142 ? 3.662 1.397 3.701 1 98.81 142 PHE B C 1
ATOM 2436 O O . PHE B 1 142 ? 3.111 1.481 2.602 1 98.81 142 PHE B O 1
ATOM 2443 N N . VAL B 1 143 ? 3.084 1.367 4.797 1 98.81 143 VAL B N 1
ATOM 2444 C CA . VAL B 1 143 ? 1.675 1.715 4.949 1 98.81 143 VAL B CA 1
ATOM 2445 C C . VAL B 1 143 ? 1.545 3 5.762 1 98.81 143 VAL B C 1
ATOM 2447 O O . VAL B 1 143 ? 2.219 3.168 6.781 1 98.81 143 VAL B O 1
ATOM 2450 N N . VAL B 1 144 ? 0.723 3.871 5.285 1 98.81 144 VAL B N 1
ATOM 2451 C CA . VAL B 1 144 ? 0.458 5.105 6.02 1 98.81 144 VAL B CA 1
ATOM 2452 C C . VAL B 1 144 ? -0.989 5.113 6.508 1 98.81 144 VAL B C 1
ATOM 2454 O O . VAL B 1 144 ? -1.903 4.742 5.77 1 98.81 144 VAL B O 1
ATOM 2457 N N . GLU B 1 145 ? -1.171 5.441 7.715 1 98.81 145 GLU B N 1
ATOM 2458 C CA . GLU B 1 145 ? -2.473 5.734 8.305 1 98.81 145 GLU B CA 1
ATOM 2459 C C . GLU B 1 145 ? -2.578 7.199 8.711 1 98.81 145 GLU B C 1
ATOM 2461 O O . GLU B 1 145 ? -1.636 7.762 9.273 1 98.81 145 GLU B O 1
ATOM 2466 N N . TRP B 1 146 ? -3.756 7.805 8.414 1 98 146 TRP B N 1
ATOM 2467 C CA . TRP B 1 146 ? -3.877 9.203 8.805 1 98 146 TRP B CA 1
ATOM 2468 C C . TRP B 1 146 ? -5.312 9.547 9.18 1 98 146 TRP B C 1
ATOM 2470 O O . TRP B 1 146 ? -6.234 8.773 8.898 1 98 146 TRP B O 1
ATOM 2480 N N . LEU B 1 147 ? -5.441 10.609 9.914 1 96.62 147 LEU B N 1
ATOM 2481 C CA . LEU B 1 147 ? -6.73 11.219 10.234 1 96.62 147 LEU B CA 1
ATOM 2482 C C . LEU B 1 147 ? -6.629 12.742 10.234 1 96.62 147 LEU B C 1
ATOM 2484 O O . LEU B 1 147 ? -5.535 13.289 10.367 1 96.62 147 LEU B O 1
ATOM 2488 N N . ALA B 1 148 ? -7.723 13.312 9.953 1 92.19 148 ALA B N 1
ATOM 2489 C CA . ALA B 1 148 ? -7.832 14.766 10.031 1 92.19 148 ALA B CA 1
ATOM 2490 C C . ALA B 1 148 ? -9.258 15.195 10.344 1 92.19 148 ALA B C 1
ATOM 2492 O O . ALA B 1 148 ? -10.203 14.414 10.164 1 92.19 148 ALA B O 1
ATOM 2493 N N . ASP B 1 149 ? -9.266 16.391 10.852 1 82.12 149 ASP B N 1
ATOM 2494 C CA . ASP B 1 149 ? -10.57 17.016 11.039 1 82.12 149 ASP B CA 1
ATOM 2495 C C . ASP B 1 149 ? -10.883 18 9.906 1 82.12 149 ASP B C 1
ATOM 2497 O O . ASP B 1 149 ? -9.969 18.609 9.344 1 82.12 149 ASP B O 1
ATOM 2501 N N . PHE B 1 150 ? -12.141 18.141 9.562 1 76.81 150 PHE B N 1
ATOM 2502 C CA . PHE B 1 150 ? -12.57 18.953 8.438 1 76.81 150 PHE B CA 1
ATOM 2503 C C . PHE B 1 150 ? -12.289 20.438 8.711 1 76.81 150 PHE B C 1
ATOM 2505 O O . PHE B 1 150 ? -12.125 21.219 7.773 1 76.81 150 PHE B O 1
ATOM 2512 N N . TYR B 1 151 ? -12.125 20.797 9.867 1 76.88 151 TYR B N 1
ATOM 2513 C CA . TYR B 1 151 ? -12.242 22.219 10.188 1 76.88 151 TYR B CA 1
ATOM 2514 C C . TYR B 1 151 ? -10.859 22.859 10.305 1 76.88 151 TYR B C 1
ATOM 2516 O O . TYR B 1 151 ? -10.703 24.062 10.039 1 76.88 151 TYR B O 1
ATOM 2524 N N . THR B 1 152 ? -9.859 22.141 10.578 1 77.75 152 THR B N 1
ATOM 2525 C CA . THR B 1 152 ? -8.602 22.797 10.93 1 77.75 152 THR B CA 1
ATOM 2526 C C . THR B 1 152 ? -7.586 22.641 9.805 1 77.75 152 THR B C 1
ATOM 2528 O O . THR B 1 152 ? -6.582 23.359 9.766 1 77.75 152 THR B O 1
ATOM 2531 N N . GLY B 1 153 ? -7.836 21.781 8.852 1 80.25 153 GLY B N 1
ATOM 2532 C CA . GLY B 1 153 ? -6.84 21.469 7.836 1 80.25 153 GLY B CA 1
ATOM 2533 C C . GLY B 1 153 ? -5.645 20.719 8.383 1 80.25 153 GLY B C 1
ATOM 2534 O O . GLY B 1 153 ? -4.695 20.438 7.648 1 80.25 153 GLY B O 1
ATOM 2535 N N . SER B 1 154 ? -5.625 20.516 9.609 1 90.19 154 SER B N 1
ATOM 2536 C CA . SER B 1 154 ? -4.543 19.781 10.25 1 90.19 154 SER B CA 1
ATOM 2537 C C . SER B 1 154 ? -4.812 18.281 10.234 1 90.19 154 SER B C 1
ATOM 2539 O O . SER B 1 154 ? -5.926 17.844 10.523 1 90.19 154 SER B O 1
ATOM 2541 N N . GLY B 1 155 ? -3.832 17.562 9.852 1 93.88 155 GLY B N 1
ATOM 2542 C CA . GLY B 1 155 ? -3.904 16.109 9.867 1 93.88 155 GLY B CA 1
ATOM 2543 C C . GLY B 1 155 ? -2.689 15.461 10.5 1 93.88 155 GLY B C 1
ATOM 2544 O O . GLY B 1 155 ? -1.628 16.078 10.594 1 93.88 155 GLY B O 1
ATOM 2545 N N . GLN B 1 156 ? -2.916 14.273 11 1 95.81 156 GLN B N 1
ATOM 2546 C CA . GLN B 1 156 ? -1.852 13.445 11.547 1 95.81 156 GLN B CA 1
ATOM 2547 C C . GLN B 1 156 ? -1.724 12.133 10.781 1 95.81 156 GLN B C 1
ATOM 25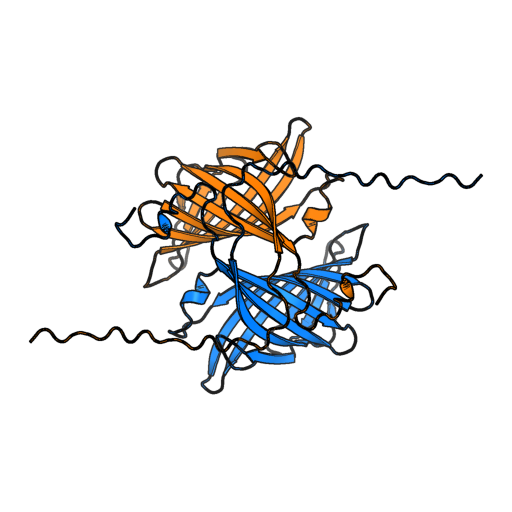49 O O . GLN B 1 156 ? -2.729 11.484 10.469 1 95.81 156 GLN B O 1
ATOM 2554 N N . ALA B 1 157 ? -0.511 11.812 10.539 1 97.69 157 ALA B N 1
ATOM 2555 C CA . ALA B 1 157 ? -0.242 10.562 9.844 1 97.69 157 ALA B CA 1
ATOM 2556 C C . ALA B 1 157 ? 0.913 9.805 10.492 1 97.69 157 ALA B C 1
ATOM 2558 O O . ALA B 1 157 ? 1.815 10.422 11.07 1 97.69 157 ALA B O 1
ATOM 2559 N N . GLU B 1 158 ? 0.844 8.586 10.422 1 98.31 158 GLU B N 1
ATOM 2560 C CA . GLU B 1 158 ? 1.941 7.699 10.781 1 98.31 158 GLU B CA 1
ATOM 2561 C C . GLU B 1 158 ? 2.262 6.723 9.656 1 98.31 158 GLU B C 1
ATOM 2563 O O . GLU B 1 158 ? 1.355 6.125 9.07 1 98.31 158 GLU B O 1
ATOM 2568 N N . ILE B 1 159 ? 3.508 6.629 9.352 1 98.62 159 ILE B N 1
ATOM 2569 C CA . ILE B 1 159 ? 3.982 5.73 8.305 1 98.62 159 ILE B CA 1
ATOM 2570 C C . ILE B 1 159 ? 4.676 4.523 8.938 1 98.62 159 ILE B C 1
ATOM 2572 O O . ILE B 1 159 ? 5.637 4.676 9.695 1 98.62 159 ILE B O 1
ATOM 2576 N N . PHE B 1 160 ? 4.223 3.363 8.547 1 98.62 160 PHE B N 1
ATOM 2577 C CA . PHE B 1 160 ? 4.723 2.104 9.086 1 98.62 160 PHE B CA 1
ATOM 2578 C C . PHE B 1 160 ? 5.551 1.362 8.039 1 98.62 160 PHE B C 1
ATOM 2580 O O . PHE B 1 160 ? 5.098 1.152 6.914 1 98.62 160 PHE B O 1
ATOM 2587 N N . HIS B 1 161 ? 6.734 1.008 8.453 1 98.62 161 HIS B N 1
ATOM 2588 C CA . HIS B 1 161 ? 7.512 0.051 7.676 1 98.62 161 HIS B CA 1
ATOM 2589 C C . HIS B 1 161 ? 6.98 -1.367 7.855 1 98.62 161 HIS B C 1
ATOM 2591 O O . HIS B 1 161 ? 6.895 -1.864 8.984 1 98.62 161 HIS B O 1
ATOM 2597 N N . ILE B 1 162 ? 6.637 -1.991 6.738 1 98.69 162 ILE B N 1
ATOM 2598 C CA . ILE B 1 162 ? 6.051 -3.326 6.766 1 98.69 162 ILE B CA 1
ATOM 2599 C C . ILE B 1 162 ? 7.117 -4.363 6.418 1 98.69 162 ILE B C 1
ATOM 2601 O O . ILE B 1 162 ? 7.762 -4.277 5.371 1 98.69 162 ILE B O 1
ATOM 2605 N N . THR B 1 163 ? 7.266 -5.324 7.297 1 98.19 163 THR B N 1
ATOM 2606 C CA . THR B 1 163 ? 8.156 -6.453 7.051 1 98.19 163 THR B CA 1
ATOM 2607 C C . THR B 1 163 ? 7.438 -7.773 7.297 1 98.19 163 THR B C 1
ATOM 2609 O O . THR B 1 163 ? 6.336 -7.793 7.852 1 98.19 163 THR B O 1
ATOM 2612 N N . THR B 1 164 ? 8.047 -8.797 6.824 1 98.5 164 THR B N 1
ATOM 2613 C CA . THR B 1 164 ? 7.414 -10.109 6.906 1 98.5 164 THR B CA 1
ATOM 2614 C C . THR B 1 164 ? 7.387 -10.609 8.344 1 98.5 164 THR B C 1
ATOM 2616 O O . THR B 1 164 ? 8.336 -10.398 9.102 1 98.5 164 THR B O 1
ATOM 2619 N N . GLY B 1 165 ? 6.316 -11.273 8.703 1 97.56 165 GLY B N 1
ATOM 2620 C CA . GLY B 1 165 ? 6.273 -12.047 9.93 1 97.56 165 GLY B CA 1
ATOM 2621 C C . GLY B 1 165 ? 6.855 -13.445 9.781 1 97.56 165 GLY B C 1
ATOM 2622 O O . GLY B 1 165 ? 6.93 -14.203 10.75 1 97.56 165 GLY B O 1
ATOM 2623 N N . GLY B 1 166 ? 7.223 -13.758 8.547 1 97.31 166 GLY B N 1
ATOM 2624 C CA . GLY B 1 166 ? 7.711 -15.094 8.234 1 97.31 166 GLY B CA 1
ATOM 2625 C C . GLY B 1 166 ? 6.625 -16.016 7.727 1 97.31 166 GLY B C 1
ATOM 2626 O O . GLY B 1 166 ? 5.441 -15.672 7.758 1 97.31 166 GLY B O 1
ATOM 2627 N N . ARG B 1 167 ? 7.102 -17.141 7.363 1 96.69 167 ARG B N 1
ATOM 2628 C CA . ARG B 1 167 ? 6.16 -18.156 6.891 1 96.69 167 ARG B CA 1
ATOM 2629 C C . ARG B 1 167 ? 5.453 -18.828 8.062 1 96.69 167 ARG B C 1
ATOM 2631 O O . ARG B 1 167 ? 6.062 -19.078 9.102 1 96.69 167 ARG B O 1
ATOM 2638 N N . LEU B 1 168 ? 4.289 -19.234 7.773 1 95.19 168 LEU B N 1
ATOM 2639 C CA . LEU B 1 168 ? 3.518 -19.922 8.812 1 95.19 168 LEU B CA 1
ATOM 2640 C C . LEU B 1 168 ? 4.102 -21.297 9.109 1 95.19 168 LEU B C 1
ATOM 2642 O O . LEU B 1 168 ? 4.043 -21.766 10.25 1 95.19 168 LEU B O 1
ATOM 2646 N N . ASP B 1 169 ? 4.605 -21.953 8.125 1 94.31 169 ASP B N 1
ATOM 2647 C CA . ASP B 1 169 ? 5.148 -23.297 8.305 1 94.31 169 ASP B CA 1
ATOM 2648 C C . ASP B 1 169 ? 6.543 -23.234 8.93 1 94.31 169 ASP B C 1
ATOM 2650 O O . ASP B 1 169 ? 7.18 -24.281 9.117 1 94.31 169 ASP B O 1
ATOM 2654 N N . GLY B 1 170 ? 7.078 -22.078 9.094 1 94.12 170 GLY B N 1
ATOM 2655 C CA . GLY B 1 170 ? 8.344 -21.891 9.797 1 94.12 170 GLY B CA 1
ATOM 2656 C C . GLY B 1 170 ? 9.547 -22 8.883 1 94.12 170 GLY B C 1
ATOM 2657 O O . GLY B 1 170 ? 10.68 -21.766 9.32 1 94.12 170 GLY B O 1
ATOM 2658 N N . LYS B 1 171 ? 9.344 -22.328 7.664 1 94.44 171 LYS B N 1
ATOM 2659 C CA . LYS B 1 171 ? 10.461 -22.391 6.723 1 94.44 171 LYS B CA 1
ATOM 2660 C C . LYS B 1 171 ? 10.984 -20.984 6.41 1 94.44 171 LYS B C 1
ATOM 2662 O O . LYS B 1 171 ? 10.258 -20 6.527 1 94.44 171 LYS B O 1
ATOM 2667 N N . PRO B 1 172 ? 12.227 -20.953 6.016 1 94.44 172 PRO B N 1
ATOM 2668 C CA . PRO B 1 172 ? 12.781 -19.641 5.676 1 94.44 172 PRO B CA 1
ATOM 2669 C C . PRO B 1 172 ? 12.234 -19.094 4.363 1 94.44 172 PRO B C 1
ATOM 2671 O O . PRO B 1 172 ? 11.703 -19.844 3.543 1 94.44 172 PRO B O 1
ATOM 2674 N N . ILE B 1 173 ? 12.281 -17.844 4.277 1 95.56 173 ILE B N 1
ATOM 2675 C CA . ILE B 1 173 ? 12.109 -17.156 3 1 95.56 173 ILE B CA 1
ATOM 2676 C C . ILE B 1 173 ? 13.477 -16.922 2.355 1 95.56 173 ILE B C 1
ATOM 2678 O O . ILE B 1 173 ? 14.195 -15.992 2.73 1 95.56 173 ILE B O 1
ATOM 2682 N N . ASP B 1 174 ? 13.773 -17.625 1.419 1 92.81 174 ASP B N 1
ATOM 2683 C CA . ASP B 1 174 ? 15.133 -17.719 0.893 1 92.81 174 ASP B CA 1
ATOM 2684 C C . ASP B 1 174 ? 15.641 -16.359 0.424 1 92.81 174 ASP B C 1
ATOM 2686 O O . ASP B 1 174 ? 16.797 -16 0.665 1 92.81 174 ASP B O 1
ATOM 2690 N N . ALA B 1 175 ? 14.844 -15.648 -0.215 1 94.12 175 ALA B N 1
ATOM 2691 C CA . ALA B 1 175 ? 15.234 -14.359 -0.791 1 94.12 175 ALA B CA 1
ATOM 2692 C C . ALA B 1 175 ? 15.672 -13.383 0.296 1 94.12 175 ALA B C 1
ATOM 2694 O O . ALA B 1 175 ? 16.266 -12.344 0.002 1 94.12 175 ALA B O 1
ATOM 2695 N N . LEU B 1 176 ? 15.32 -13.695 1.526 1 94.5 176 LEU B N 1
ATOM 2696 C CA . LEU B 1 176 ? 15.609 -12.766 2.607 1 94.5 176 LEU B CA 1
ATOM 2697 C C . LEU B 1 176 ? 16.781 -13.258 3.455 1 94.5 176 LEU B C 1
ATOM 2699 O O . LEU B 1 176 ? 17.188 -12.594 4.414 1 94.5 176 LEU B O 1
ATOM 2703 N N . LEU B 1 177 ? 17.312 -14.328 3.111 1 93.31 177 LEU B N 1
ATOM 2704 C CA . LEU B 1 177 ? 18.5 -14.836 3.787 1 93.31 177 LEU 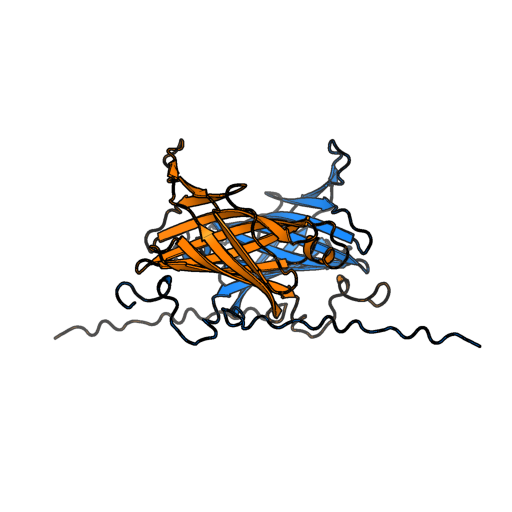B CA 1
ATOM 2705 C C . LEU B 1 177 ? 19.75 -14.195 3.225 1 93.31 177 LEU B C 1
ATOM 2707 O O . LEU B 1 177 ? 19.766 -13.727 2.082 1 93.31 177 LEU B O 1
ATOM 2711 N N . PRO B 1 178 ? 20.781 -14.195 4.082 1 89.69 178 PRO B N 1
ATOM 2712 C CA . PRO B 1 178 ? 22.062 -13.758 3.502 1 89.69 178 PRO B CA 1
ATOM 2713 C C . PRO B 1 178 ? 22.453 -14.57 2.266 1 89.69 178 PRO B C 1
ATOM 2715 O O . PRO B 1 178 ? 22.109 -15.75 2.164 1 89.69 178 PRO B O 1
ATOM 2718 N N . PRO B 1 179 ? 23.078 -13.859 1.399 1 86.12 179 PRO B N 1
ATOM 2719 C CA . PRO B 1 179 ? 23.469 -14.57 0.178 1 86.12 179 PRO B CA 1
ATOM 2720 C C . PRO B 1 179 ? 24.203 -15.883 0.464 1 86.12 179 PRO B C 1
ATOM 2722 O O . PRO B 1 179 ? 25.109 -15.922 1.299 1 86.12 179 PRO B O 1
ATOM 2725 N N . GLY B 1 180 ? 23.734 -16.922 -0.182 1 85.25 180 GLY B N 1
ATOM 2726 C CA . GLY B 1 180 ? 24.391 -18.203 -0.06 1 85.25 180 GLY B CA 1
ATOM 2727 C C . GLY B 1 180 ? 23.859 -19.047 1.092 1 85.25 180 GLY B C 1
ATOM 2728 O O . GLY B 1 180 ? 24.281 -20.188 1.287 1 85.25 180 GLY B O 1
ATOM 2729 N N . GLU B 1 181 ? 23 -18.578 1.818 1 82.88 181 GLU B N 1
ATOM 2730 C CA . GLU B 1 181 ? 22.516 -19.297 2.996 1 82.88 181 GLU B CA 1
ATOM 2731 C C . GLU B 1 181 ? 21.172 -19.953 2.732 1 82.88 181 GLU B C 1
ATOM 2733 O O . GLU B 1 181 ? 20.531 -20.453 3.658 1 82.88 181 GLU B O 1
ATOM 2738 N N . ALA B 1 182 ? 20.719 -20.047 1.617 1 74.88 182 ALA B N 1
ATOM 2739 C CA . ALA B 1 182 ? 19.484 -20.766 1.325 1 74.88 182 ALA B CA 1
ATOM 2740 C C . ALA B 1 182 ? 19.75 -22.25 1.093 1 74.88 182 ALA B C 1
ATOM 2742 O O . ALA B 1 182 ? 20.859 -22.641 0.675 1 74.88 182 ALA B O 1
#